Protein AF-T0ZLZ0-F1 (afdb_monomer_lite)

Secondary structure (DSSP, 8-state):
-TTT--TT--EEEE-STTHHHHHHHHHHTT--EEEEEE-SHHHHHHHHHHHHHHHHHHHHTT------EEEEEE-HHHHHHHTTSS-GGGTT-HHHHHHHHHHHHHHHHHTSHHHHHHHHTTPPP-EEEEES-S-S-TTS-TTHHHHHH--TTEEE---HHHHHHHHHH----S-S-TT----

InterPro domains:
  IPR001585 Transaldolase/Fructose-6-phosphate aldolase [PF00923] (3-172)
  IPR001585 Transaldolase/Fructose-6-phosphate aldolase [PTHR10683] (4-171)
  IPR004732 Transaldolase type 2 [MF_00493] (1-183)
  IPR013785 Aldolase-type TIM barrel [G3DSA:3.20.20.70] (1-183)

Structure (mmCIF, N/CA/C/O backbone):
data_AF-T0ZLZ0-F1
#
_entry.id   AF-T0ZLZ0-F1
#
loop_
_atom_site.group_PDB
_atom_site.id
_atom_site.type_symbol
_atom_site.label_atom_id
_atom_site.label_alt_id
_atom_site.label_comp_id
_atom_site.label_asym_id
_atom_site.label_entity_id
_atom_site.label_seq_id
_atom_site.pdbx_PDB_ins_code
_atom_site.Cartn_x
_atom_site.Cartn_y
_atom_site.Cartn_z
_atom_site.occupancy
_atom_site.B_iso_or_equiv
_atom_site.auth_seq_id
_atom_site.auth_comp_id
_atom_site.auth_asym_id
_atom_site.auth_atom_id
_atom_site.pdbx_PDB_model_num
ATOM 1 N N . HIS A 1 1 ? 9.376 16.089 -9.505 1.00 91.25 1 HIS A N 1
ATOM 2 C CA . HIS A 1 1 ? 10.544 15.247 -9.164 1.00 91.25 1 HIS A CA 1
ATOM 3 C C . HIS A 1 1 ? 11.856 15.981 -9.440 1.00 91.25 1 HIS A C 1
ATOM 5 O O . HIS A 1 1 ? 12.542 16.299 -8.480 1.00 91.25 1 HIS A O 1
ATOM 11 N N . ALA A 1 2 ? 12.160 16.338 -10.698 1.00 94.38 2 ALA A N 1
ATOM 12 C CA . ALA A 1 2 ? 13.409 17.021 -11.074 1.00 94.38 2 ALA A CA 1
ATOM 13 C C . ALA A 1 2 ? 13.719 18.277 -10.237 1.00 94.38 2 ALA A C 1
ATOM 15 O O . ALA A 1 2 ? 14.820 18.398 -9.722 1.00 94.38 2 ALA A O 1
ATOM 16 N N . GLN A 1 3 ? 12.727 19.146 -10.008 1.00 95.94 3 GLN A N 1
ATOM 17 C CA . GLN A 1 3 ? 12.901 20.355 -9.189 1.00 95.94 3 GLN A CA 1
ATOM 18 C C . GLN A 1 3 ? 13.375 20.068 -7.754 1.00 95.94 3 GLN A C 1
ATOM 20 O O . GLN A 1 3 ? 14.142 20.842 -7.197 1.00 95.94 3 GLN A O 1
ATOM 25 N N . ALA A 1 4 ? 12.929 18.965 -7.149 1.00 94.94 4 ALA A N 1
ATOM 26 C CA . ALA A 1 4 ? 13.339 18.608 -5.796 1.00 94.94 4 ALA A CA 1
ATOM 27 C C . ALA A 1 4 ? 14.730 17.958 -5.764 1.00 94.94 4 ALA A C 1
ATOM 29 O O . ALA A 1 4 ? 15.430 18.096 -4.768 1.00 94.94 4 ALA A O 1
ATOM 30 N N . ASN A 1 5 ? 15.124 17.256 -6.835 1.00 93.62 5 ASN A N 1
ATOM 31 C CA . ASN A 1 5 ? 16.428 16.606 -7.002 1.00 93.62 5 ASN A CA 1
ATOM 32 C C . ASN A 1 5 ? 16.911 15.859 -5.739 1.00 93.62 5 ASN A C 1
ATOM 34 O O . ASN A 1 5 ? 17.972 16.148 -5.173 1.00 93.62 5 ASN A O 1
ATOM 38 N N . ARG A 1 6 ? 16.079 14.936 -5.239 1.00 96.25 6 ARG A N 1
ATOM 39 C CA . ARG A 1 6 ? 16.392 14.080 -4.088 1.00 96.25 6 ARG A CA 1
ATOM 40 C C . ARG A 1 6 ? 16.115 12.615 -4.433 1.00 96.25 6 ARG A C 1
ATOM 42 O O . ARG A 1 6 ? 15.000 12.318 -4.858 1.00 96.25 6 ARG A O 1
ATOM 49 N N . PRO A 1 7 ? 17.079 11.701 -4.219 1.00 92.00 7 PRO A N 1
ATOM 50 C CA . PRO A 1 7 ? 16.950 10.298 -4.625 1.00 92.00 7 PRO A CA 1
ATOM 51 C C . PRO A 1 7 ? 15.940 9.503 -3.783 1.00 92.00 7 PRO A C 1
ATOM 53 O O . PRO A 1 7 ? 15.494 8.438 -4.192 1.00 92.00 7 PRO A O 1
ATOM 56 N N . ASN A 1 8 ? 15.565 10.012 -2.608 1.00 94.50 8 ASN A N 1
ATOM 57 C CA . ASN A 1 8 ? 14.613 9.394 -1.683 1.00 94.50 8 ASN A CA 1
ATOM 58 C C . ASN A 1 8 ? 13.193 9.990 -1.768 1.00 94.50 8 ASN A C 1
ATOM 60 O O . ASN A 1 8 ? 12.344 9.660 -0.939 1.00 94.50 8 ASN A O 1
ATOM 64 N N . LEU A 1 9 ? 12.922 10.879 -2.730 1.00 97.31 9 LEU A N 1
ATOM 65 C CA . LEU A 1 9 ? 11.611 11.507 -2.880 1.00 97.31 9 LEU A CA 1
ATOM 66 C C . LEU A 1 9 ? 10.637 10.598 -3.635 1.00 97.31 9 LEU A C 1
ATOM 68 O O . LEU A 1 9 ? 10.931 10.124 -4.727 1.00 97.31 9 LEU A O 1
ATOM 72 N N . PHE A 1 10 ? 9.428 10.453 -3.095 1.00 98.31 10 PHE A N 1
ATOM 73 C CA . PHE A 1 10 ? 8.315 9.791 -3.771 1.00 98.31 10 PHE A CA 1
ATOM 74 C C . PHE A 1 10 ? 7.285 10.831 -4.214 1.00 98.31 10 PHE A C 1
ATOM 76 O O . PHE A 1 10 ? 6.881 11.688 -3.427 1.00 98.31 10 PHE A O 1
ATOM 83 N N . ILE A 1 11 ? 6.819 10.738 -5.460 1.00 98.31 11 ILE A N 1
ATOM 84 C CA . ILE A 1 11 ? 5.690 11.536 -5.946 1.00 98.31 11 ILE A CA 1
ATOM 85 C C . ILE A 1 11 ? 4.393 10.824 -5.579 1.00 98.31 11 ILE A C 1
ATOM 87 O O . ILE A 1 11 ? 4.220 9.637 -5.856 1.00 98.31 11 ILE A O 1
ATOM 91 N N . LYS A 1 12 ? 3.479 11.543 -4.928 1.00 98.25 12 LYS A N 1
ATOM 92 C CA . LYS A 1 12 ? 2.213 10.976 -4.472 1.00 98.25 12 LYS A CA 1
ATOM 93 C C . LYS A 1 12 ? 1.145 11.130 -5.552 1.00 98.25 12 LYS A C 1
ATOM 95 O O . LYS A 1 12 ? 0.813 12.253 -5.915 1.00 98.25 12 LYS A O 1
ATOM 100 N N . ILE A 1 13 ? 0.611 10.016 -6.053 1.00 98.69 13 ILE A N 1
ATOM 101 C CA . ILE A 1 13 ? -0.399 10.000 -7.126 1.00 98.69 13 ILE A CA 1
ATOM 102 C C . ILE A 1 13 ? -1.629 9.213 -6.646 1.00 98.69 13 ILE A C 1
ATOM 104 O O . ILE A 1 13 ? -1.472 8.090 -6.166 1.00 98.69 13 ILE A O 1
ATOM 108 N N . PRO A 1 14 ? -2.856 9.758 -6.727 1.00 98.50 14 PRO A N 1
ATOM 109 C CA . PRO A 1 14 ? -4.066 9.005 -6.403 1.00 98.50 14 PRO A CA 1
ATOM 110 C C . PRO A 1 14 ? -4.261 7.781 -7.310 1.00 98.50 14 PRO A C 1
ATOM 112 O O . PRO A 1 14 ? -4.180 7.899 -8.529 1.00 98.50 14 PRO A O 1
ATOM 115 N N . GLY A 1 15 ? -4.594 6.624 -6.736 1.00 98.06 15 GLY A N 1
ATOM 116 C CA . GLY A 1 15 ? -4.892 5.378 -7.458 1.00 98.06 15 GLY A CA 1
ATOM 117 C C . GLY A 1 15 ? -6.281 5.342 -8.105 1.00 98.06 15 GLY A C 1
ATOM 118 O O . GLY A 1 15 ? -6.950 4.311 -8.100 1.00 98.06 15 GLY A O 1
ATOM 119 N N . THR A 1 16 ? -6.755 6.476 -8.618 1.00 98.06 16 THR A N 1
ATOM 120 C CA . THR A 1 16 ? -8.008 6.553 -9.379 1.00 98.06 16 THR A CA 1
ATOM 121 C C . THR A 1 16 ? -7.804 5.986 -10.782 1.00 98.06 16 THR A C 1
ATOM 123 O O . THR A 1 16 ? -6.674 5.915 -11.259 1.00 98.06 16 THR A O 1
ATOM 126 N N . LYS A 1 17 ? -8.887 5.654 -11.502 1.00 97.44 17 LYS A N 1
ATOM 127 C CA . LYS A 1 17 ? -8.800 5.181 -12.900 1.00 97.44 17 LYS A CA 1
ATOM 128 C C . LYS A 1 17 ? -7.968 6.116 -13.792 1.00 97.44 17 LYS A C 1
ATOM 130 O O . LYS A 1 17 ? -7.161 5.638 -14.578 1.00 97.44 17 LYS A O 1
ATOM 135 N N . ALA A 1 18 ? -8.125 7.431 -13.626 1.00 97.12 18 ALA A N 1
ATOM 136 C CA . ALA A 1 18 ? -7.348 8.439 -14.351 1.00 97.12 18 ALA A CA 1
ATOM 137 C C . ALA A 1 18 ? -5.891 8.559 -13.860 1.00 97.12 18 ALA A C 1
ATOM 139 O O . ALA A 1 18 ? -5.021 8.979 -14.617 1.00 97.12 18 ALA A O 1
ATOM 140 N N . GLY A 1 19 ? -5.610 8.184 -12.609 1.00 98.44 19 GLY A N 1
ATOM 141 C CA . GLY A 1 19 ? -4.260 8.166 -12.047 1.00 98.44 19 GLY A CA 1
ATOM 142 C C . GLY A 1 19 ? -3.421 6.964 -12.487 1.00 98.44 19 GLY A C 1
ATOM 143 O O . GLY A 1 19 ? -2.201 7.084 -12.555 1.00 98.44 19 GLY A O 1
ATOM 144 N N . LEU A 1 20 ? -4.036 5.825 -12.836 1.00 98.75 20 LEU A N 1
ATOM 145 C CA . LEU A 1 20 ? -3.304 4.605 -13.219 1.00 98.75 20 LEU A CA 1
ATOM 146 C C . LEU A 1 20 ? -2.341 4.806 -14.408 1.00 98.75 20 LEU A C 1
ATOM 148 O O . LEU A 1 20 ? -1.184 4.402 -14.277 1.00 98.75 20 LEU A O 1
ATOM 152 N N . PRO A 1 21 ? -2.729 5.463 -15.523 1.00 98.69 21 PRO A N 1
ATOM 153 C CA . PRO A 1 21 ? -1.791 5.744 -16.612 1.00 98.69 21 PRO A CA 1
ATOM 154 C C . PRO A 1 21 ? -0.637 6.656 -16.178 1.00 98.69 21 PRO A C 1
ATOM 156 O O . PRO A 1 21 ? 0.497 6.467 -16.613 1.00 98.69 21 PRO A O 1
ATOM 159 N N . ALA A 1 22 ? -0.902 7.619 -15.287 1.00 98.69 22 ALA A N 1
ATOM 160 C CA . ALA A 1 22 ? 0.124 8.516 -14.760 1.00 98.69 22 ALA A CA 1
ATOM 161 C C . ALA A 1 22 ? 1.116 7.782 -13.845 1.00 98.69 22 ALA A C 1
ATOM 163 O O . ALA A 1 22 ? 2.314 8.051 -13.906 1.00 98.69 22 ALA A O 1
ATOM 164 N N . ILE A 1 23 ? 0.639 6.831 -13.035 1.00 98.88 23 ILE A N 1
ATOM 165 C CA . ILE A 1 23 ? 1.487 5.957 -12.212 1.00 98.88 23 ILE A CA 1
ATOM 166 C C . ILE A 1 23 ? 2.406 5.135 -13.115 1.00 98.88 23 ILE A C 1
ATOM 168 O O . ILE A 1 23 ? 3.619 5.167 -12.930 1.00 98.88 23 ILE A O 1
ATOM 172 N N . GLU A 1 24 ? 1.856 4.454 -14.121 1.00 98.88 24 GLU A N 1
ATOM 173 C CA . GLU A 1 24 ? 2.646 3.650 -15.058 1.00 98.88 24 GLU A CA 1
ATOM 174 C C . GLU A 1 24 ? 3.703 4.495 -15.786 1.00 98.88 24 GLU A C 1
ATOM 176 O O . GLU A 1 24 ? 4.871 4.111 -15.848 1.00 98.88 24 GLU A O 1
ATOM 181 N N . ALA A 1 25 ? 3.316 5.670 -16.296 1.00 98.81 25 ALA A N 1
ATOM 182 C CA . ALA A 1 25 ? 4.223 6.580 -16.989 1.00 98.81 25 ALA A CA 1
ATOM 183 C C . ALA A 1 25 ? 5.335 7.113 -16.071 1.00 98.81 25 ALA A C 1
ATOM 185 O O . ALA A 1 25 ? 6.493 7.173 -16.483 1.00 98.81 25 ALA A O 1
ATOM 186 N N . ALA A 1 26 ? 5.012 7.464 -14.822 1.00 98.69 26 ALA A N 1
ATOM 187 C CA . ALA A 1 26 ? 5.994 7.922 -13.843 1.00 98.69 26 ALA A CA 1
ATOM 188 C C . ALA A 1 26 ? 6.990 6.813 -13.481 1.00 98.69 26 ALA A C 1
ATOM 190 O O . ALA A 1 26 ? 8.199 7.052 -13.475 1.00 98.69 26 ALA A O 1
ATOM 191 N N . ILE A 1 27 ? 6.497 5.592 -13.256 1.00 98.75 27 ILE A N 1
ATOM 192 C CA . ILE A 1 27 ? 7.353 4.430 -13.013 1.00 98.75 27 ILE A CA 1
ATOM 193 C C . ILE A 1 27 ? 8.243 4.176 -14.222 1.00 98.75 27 ILE A C 1
ATOM 195 O O . ILE A 1 27 ? 9.449 4.060 -14.041 1.00 98.75 27 ILE A O 1
ATOM 199 N N . PHE A 1 28 ? 7.697 4.187 -15.445 1.00 98.81 28 PHE A N 1
ATOM 200 C CA . PHE A 1 28 ? 8.483 4.055 -16.672 1.00 98.81 28 PHE A CA 1
ATOM 201 C C . PHE A 1 28 ? 9.561 5.138 -16.801 1.00 98.81 28 PHE A C 1
ATOM 203 O O . PHE A 1 28 ? 10.667 4.834 -17.236 1.00 98.81 28 PHE A O 1
ATOM 210 N N . ALA A 1 29 ? 9.291 6.368 -16.363 1.00 98.44 29 ALA A N 1
ATOM 211 C CA . ALA A 1 29 ? 10.263 7.461 -16.325 1.00 98.44 29 ALA A CA 1
ATOM 212 C C . ALA A 1 29 ? 11.316 7.327 -15.202 1.00 98.44 29 ALA A C 1
ATOM 214 O O . ALA A 1 29 ? 12.223 8.151 -15.113 1.00 98.44 29 ALA A O 1
ATOM 215 N N . GLY A 1 30 ? 11.231 6.299 -14.351 1.00 98.06 30 GLY A N 1
ATOM 216 C CA . GLY A 1 30 ? 12.16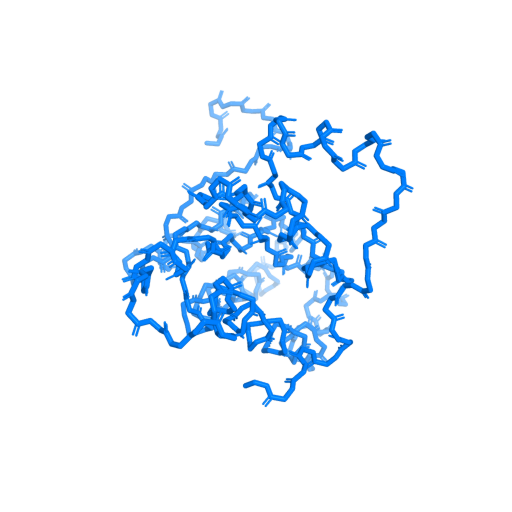3 6.072 -13.245 1.00 98.06 30 GLY A CA 1
ATOM 217 C C . GLY A 1 30 ? 11.872 6.925 -12.011 1.00 98.06 30 GLY A C 1
ATOM 218 O O . GLY A 1 30 ? 12.759 7.133 -11.189 1.00 98.06 30 GLY A O 1
ATOM 219 N N . ILE A 1 31 ? 10.651 7.449 -11.884 1.00 98.44 31 ILE A N 1
ATOM 220 C CA . ILE A 1 31 ? 10.241 8.308 -10.772 1.00 98.44 31 ILE A CA 1
ATOM 221 C C . ILE A 1 31 ? 9.616 7.434 -9.678 1.00 98.44 31 ILE A C 1
ATOM 223 O O . ILE A 1 31 ? 8.631 6.751 -9.962 1.00 98.44 31 ILE A O 1
ATOM 227 N N . PRO A 1 32 ? 10.111 7.468 -8.425 1.00 98.50 32 PRO A N 1
ATOM 228 C CA . PRO A 1 32 ? 9.473 6.744 -7.334 1.00 98.50 32 PRO A CA 1
ATOM 229 C C . PRO A 1 32 ? 8.068 7.277 -7.029 1.00 98.50 32 PRO A C 1
ATOM 231 O O . PRO A 1 32 ? 7.855 8.491 -6.940 1.00 98.50 32 PRO A O 1
ATOM 234 N N . VAL A 1 33 ? 7.100 6.375 -6.837 1.00 98.75 33 VAL A N 1
ATOM 235 C CA . VAL A 1 33 ? 5.681 6.737 -6.663 1.00 98.75 33 VAL A CA 1
ATOM 236 C C . VAL A 1 33 ? 5.105 6.172 -5.371 1.00 98.75 33 VAL A C 1
ATOM 238 O O . VAL A 1 33 ? 5.171 4.969 -5.116 1.00 98.75 33 VAL A O 1
ATOM 241 N N . ASN A 1 34 ? 4.465 7.038 -4.583 1.00 98.81 34 ASN A N 1
ATOM 242 C CA . ASN A 1 34 ? 3.530 6.641 -3.534 1.00 98.81 34 ASN A CA 1
ATOM 243 C C . ASN A 1 34 ? 2.110 6.706 -4.112 1.00 98.81 34 ASN A C 1
ATOM 245 O O . ASN A 1 34 ? 1.550 7.793 -4.279 1.00 98.81 34 ASN A O 1
ATOM 249 N N . VAL A 1 35 ? 1.522 5.554 -4.427 1.00 98.81 35 VAL A N 1
ATOM 250 C CA . VAL A 1 35 ? 0.118 5.506 -4.837 1.00 98.81 35 VAL A CA 1
ATOM 251 C C . VAL A 1 35 ? -0.753 5.714 -3.603 1.00 98.81 35 VAL A C 1
ATOM 253 O O . VAL A 1 35 ? -0.559 5.045 -2.595 1.00 98.81 35 VAL A O 1
ATOM 256 N N . THR A 1 36 ? -1.711 6.636 -3.652 1.00 98.50 36 THR A N 1
ATOM 257 C CA . THR A 1 36 ? -2.545 6.999 -2.493 1.00 98.50 36 THR A CA 1
ATOM 258 C C . THR A 1 36 ? -4.035 6.883 -2.771 1.00 98.50 36 THR A C 1
ATOM 260 O O . THR A 1 36 ? -4.445 6.761 -3.919 1.00 98.50 36 THR A O 1
ATOM 263 N N . LEU A 1 37 ? -4.851 7.010 -1.717 1.00 97.94 37 LEU A N 1
ATOM 264 C CA . LEU A 1 37 ? -6.316 6.970 -1.789 1.00 97.94 37 LEU A CA 1
ATOM 265 C C . LEU A 1 37 ? -6.822 5.635 -2.350 1.00 97.94 37 LEU A C 1
ATOM 267 O O . LEU A 1 37 ? -7.776 5.598 -3.122 1.00 97.94 37 LEU A O 1
ATOM 271 N N . LEU A 1 38 ? -6.163 4.549 -1.946 1.00 98.69 38 LEU A N 1
ATOM 272 C CA . LEU A 1 38 ? -6.642 3.194 -2.161 1.00 98.69 38 LEU A CA 1
ATOM 273 C C . LEU A 1 38 ? -7.502 2.801 -0.960 1.00 98.69 38 LEU A C 1
ATOM 275 O O . LEU A 1 38 ? -7.111 3.008 0.188 1.00 98.69 38 LEU A O 1
ATOM 279 N N . PHE A 1 39 ? -8.672 2.243 -1.224 1.00 98.06 39 PHE A N 1
ATOM 280 C CA . PHE A 1 39 ? -9.641 1.835 -0.211 1.00 98.06 39 PHE A CA 1
ATOM 281 C C . PHE A 1 39 ? -10.032 0.368 -0.352 1.00 98.06 39 PHE A C 1
ATOM 283 O O . PHE A 1 39 ? -10.532 -0.203 0.606 1.00 98.06 39 PHE A O 1
ATOM 290 N N . SER A 1 40 ? -9.800 -0.263 -1.504 1.00 97.25 40 SER A N 1
ATOM 291 C CA . SER A 1 40 ? -10.153 -1.666 -1.723 1.00 97.25 40 SER A CA 1
ATOM 292 C C . SER A 1 40 ? -9.007 -2.476 -2.321 1.00 97.25 40 SER A C 1
ATOM 294 O O . SER A 1 40 ? -8.080 -1.930 -2.931 1.00 97.25 40 SER A O 1
ATOM 296 N N . ARG A 1 41 ? -9.124 -3.802 -2.202 1.00 97.56 41 ARG A N 1
ATOM 297 C CA . ARG A 1 41 ? -8.255 -4.783 -2.863 1.00 97.56 41 ARG A CA 1
ATOM 298 C C . ARG A 1 41 ? -8.164 -4.532 -4.369 1.00 97.56 41 ARG A C 1
ATOM 300 O O . ARG A 1 41 ? -7.086 -4.604 -4.940 1.00 97.56 41 ARG A O 1
ATOM 307 N N . GLU A 1 42 ? -9.284 -4.226 -5.015 1.00 98.12 42 GLU A N 1
ATOM 308 C CA . GLU A 1 42 ? -9.367 -4.008 -6.463 1.00 98.12 42 GLU A CA 1
ATOM 309 C C . GLU A 1 42 ? -8.607 -2.746 -6.879 1.00 98.12 42 GLU A C 1
ATOM 311 O O . GLU A 1 42 ? -7.891 -2.759 -7.877 1.00 98.12 42 GLU A O 1
ATOM 316 N N . GLN A 1 43 ? -8.714 -1.668 -6.096 1.00 98.44 43 GLN A N 1
ATOM 317 C CA . GLN A 1 43 ? -7.928 -0.457 -6.333 1.00 98.44 43 GLN A CA 1
ATOM 318 C C . GLN A 1 43 ? -6.433 -0.711 -6.125 1.00 98.44 43 GLN A C 1
ATOM 320 O O . GLN A 1 43 ? -5.622 -0.248 -6.925 1.00 98.44 43 GLN A O 1
ATOM 325 N N . TYR A 1 44 ? -6.069 -1.471 -5.085 1.00 98.62 44 TYR A N 1
ATOM 326 C CA . TYR A 1 44 ? -4.690 -1.905 -4.874 1.00 98.62 44 TYR A CA 1
ATOM 327 C C . TYR A 1 44 ? -4.158 -2.699 -6.073 1.00 98.62 44 TYR A C 1
ATOM 329 O O . TYR A 1 44 ? -3.127 -2.328 -6.628 1.00 98.62 44 TYR A O 1
ATOM 337 N N . LEU A 1 45 ? -4.878 -3.734 -6.518 1.00 98.56 45 LEU A N 1
ATOM 338 C CA . LEU A 1 45 ? -4.468 -4.555 -7.658 1.00 98.56 45 LEU A CA 1
ATOM 339 C C . LEU A 1 45 ? -4.322 -3.710 -8.924 1.00 98.56 45 LEU A C 1
ATOM 341 O O . LEU A 1 45 ? -3.316 -3.819 -9.612 1.00 98.56 45 LEU A O 1
ATOM 345 N N . ALA A 1 46 ? -5.258 -2.801 -9.202 1.00 98.75 46 ALA A N 1
ATOM 346 C CA . ALA A 1 46 ? -5.164 -1.923 -10.365 1.00 98.75 46 ALA A CA 1
ATOM 347 C C . ALA A 1 46 ? -3.920 -1.008 -10.326 1.00 98.75 46 ALA A C 1
ATOM 349 O O . ALA A 1 46 ? -3.271 -0.795 -11.354 1.00 98.75 46 ALA A O 1
ATOM 350 N N . ALA A 1 47 ? -3.562 -0.493 -9.146 1.00 98.75 47 ALA A N 1
ATOM 351 C CA . ALA A 1 47 ? -2.349 0.295 -8.940 1.00 98.75 47 ALA A CA 1
ATOM 352 C C . ALA A 1 47 ? -1.065 -0.540 -9.065 1.00 98.75 47 ALA A C 1
ATOM 354 O O . ALA A 1 47 ? -0.104 -0.094 -9.696 1.00 98.75 47 ALA A O 1
ATOM 355 N N . ALA A 1 48 ? -1.056 -1.749 -8.503 1.00 98.56 48 ALA A N 1
ATOM 356 C CA . ALA A 1 48 ? 0.067 -2.672 -8.602 1.00 98.56 48 ALA A CA 1
ATOM 357 C C . ALA A 1 48 ? 0.284 -3.144 -10.047 1.00 98.56 48 ALA A C 1
ATOM 359 O O . ALA A 1 48 ? 1.416 -3.231 -10.514 1.00 98.56 48 ALA A O 1
ATOM 360 N N . GLU A 1 49 ? -0.794 -3.337 -10.804 1.00 98.56 49 GLU A N 1
ATOM 361 C CA . GLU A 1 49 ? -0.737 -3.632 -12.232 1.00 98.56 49 GLU A CA 1
ATOM 362 C C . GLU A 1 49 ? -0.131 -2.485 -13.048 1.00 98.56 49 GLU A C 1
ATOM 364 O O . GLU A 1 49 ? 0.708 -2.719 -13.916 1.00 98.56 49 GLU A O 1
ATOM 369 N N . ALA A 1 50 ? -0.499 -1.234 -12.753 1.00 98.81 50 ALA A N 1
ATOM 370 C CA . ALA A 1 50 ? 0.130 -0.068 -13.378 1.00 98.81 50 ALA A CA 1
ATOM 371 C C . ALA A 1 50 ? 1.630 0.026 -13.053 1.00 98.81 50 ALA A C 1
ATOM 373 O O . ALA A 1 50 ? 2.435 0.343 -13.928 1.00 98.81 50 ALA A O 1
ATOM 374 N N . TYR A 1 51 ? 2.017 -0.296 -11.816 1.00 98.81 51 TYR A N 1
ATOM 375 C CA . TYR A 1 51 ? 3.421 -0.387 -11.422 1.00 98.81 51 TYR A CA 1
ATOM 376 C C . TYR A 1 51 ? 4.172 -1.460 -12.223 1.00 98.81 51 TYR A C 1
ATOM 378 O O . TYR A 1 51 ? 5.184 -1.150 -12.851 1.00 98.81 51 TYR A O 1
ATOM 386 N N . LEU A 1 52 ? 3.659 -2.695 -12.253 1.00 98.69 52 LEU A N 1
ATOM 387 C CA . LEU A 1 52 ? 4.299 -3.815 -12.949 1.00 98.69 52 LEU A CA 1
ATOM 388 C C . LEU A 1 52 ? 4.468 -3.531 -14.441 1.00 98.69 52 LEU A C 1
ATOM 390 O O . LEU A 1 52 ? 5.566 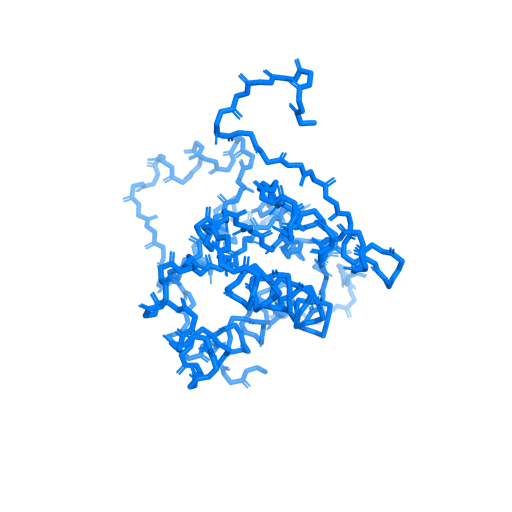-3.721 -14.957 1.00 98.69 52 LEU A O 1
ATOM 394 N N . ARG A 1 53 ? 3.442 -2.990 -15.114 1.00 98.81 53 ARG A N 1
ATOM 395 C CA . ARG A 1 53 ? 3.554 -2.593 -16.528 1.00 98.81 53 ARG A CA 1
ATOM 396 C C . ARG A 1 53 ? 4.616 -1.519 -16.749 1.00 98.81 53 ARG A C 1
ATOM 398 O O . ARG A 1 53 ? 5.361 -1.583 -17.724 1.00 98.81 53 ARG A O 1
ATOM 405 N N . GLY A 1 54 ? 4.726 -0.549 -15.840 1.00 98.81 54 GLY A N 1
ATOM 406 C CA . GLY A 1 54 ? 5.761 0.484 -15.904 1.00 98.81 54 GLY A CA 1
ATOM 407 C C . GLY A 1 54 ? 7.170 -0.109 -15.817 1.00 98.81 54 GLY A C 1
ATOM 408 O O . GLY A 1 54 ? 8.044 0.261 -16.600 1.00 98.81 54 GLY A O 1
ATOM 409 N N . ILE A 1 55 ? 7.377 -1.068 -14.910 1.00 98.81 55 ILE A N 1
ATOM 410 C CA . ILE A 1 55 ? 8.645 -1.796 -14.764 1.00 98.81 55 ILE A CA 1
ATOM 411 C C . ILE A 1 55 ? 8.926 -2.687 -15.978 1.00 98.81 55 ILE A C 1
ATOM 413 O O . ILE A 1 55 ? 10.033 -2.653 -16.507 1.00 98.81 55 ILE A O 1
ATOM 417 N N . GLU A 1 56 ? 7.939 -3.440 -16.462 1.00 98.81 56 GLU A N 1
ATOM 418 C CA . GLU A 1 56 ? 8.056 -4.285 -17.658 1.00 98.81 56 GLU A CA 1
ATOM 419 C C . GLU A 1 56 ? 8.512 -3.474 -18.869 1.00 98.81 56 GLU A C 1
ATOM 421 O O . GLU A 1 56 ? 9.447 -3.863 -19.568 1.00 98.81 56 GLU A O 1
ATOM 426 N N . ARG A 1 57 ? 7.914 -2.295 -19.070 1.00 98.75 57 ARG A N 1
ATOM 427 C CA . ARG A 1 57 ? 8.316 -1.367 -20.130 1.00 98.75 57 ARG A CA 1
ATOM 428 C C . ARG A 1 57 ? 9.753 -0.876 -19.964 1.00 98.75 57 ARG A C 1
ATOM 430 O O . ARG A 1 57 ? 10.438 -0.700 -20.966 1.00 98.75 57 ARG A O 1
ATOM 437 N N . ARG A 1 58 ? 10.229 -0.662 -18.731 1.00 98.62 58 ARG A N 1
ATOM 438 C CA . ARG A 1 58 ? 11.633 -0.283 -18.480 1.00 98.62 58 ARG A CA 1
ATOM 439 C C . ARG A 1 58 ? 12.590 -1.404 -18.833 1.00 98.62 58 ARG A C 1
ATOM 441 O O . ARG A 1 58 ? 13.550 -1.146 -19.549 1.00 98.62 58 ARG A O 1
ATOM 448 N N . VAL A 1 59 ? 12.296 -2.625 -18.387 1.00 98.62 59 VAL A N 1
ATOM 449 C CA . VAL A 1 59 ? 13.102 -3.811 -18.706 1.00 98.62 59 VAL A CA 1
ATOM 450 C C . VAL A 1 59 ? 13.181 -4.003 -20.221 1.00 98.62 59 VAL A C 1
ATOM 452 O O . VAL A 1 59 ? 14.276 -4.133 -20.760 1.00 98.62 59 VAL A O 1
ATOM 455 N N . ALA A 1 60 ? 12.045 -3.938 -20.922 1.00 98.56 60 ALA A N 1
ATOM 456 C CA . ALA A 1 60 ? 11.997 -4.067 -22.379 1.00 98.56 60 ALA A CA 1
ATOM 457 C C . ALA A 1 60 ? 12.787 -2.965 -23.111 1.00 98.56 60 ALA A C 1
ATOM 459 O O . ALA A 1 60 ? 13.345 -3.212 -24.176 1.00 98.56 60 ALA A O 1
ATOM 460 N N . ALA A 1 61 ? 12.862 -1.764 -22.535 1.00 98.62 61 ALA A N 1
ATOM 461 C CA . ALA A 1 61 ? 13.633 -0.644 -23.068 1.00 98.62 61 ALA A CA 1
ATOM 462 C C . ALA A 1 61 ? 15.118 -0.646 -22.644 1.00 98.62 61 ALA A C 1
ATOM 464 O O . ALA A 1 61 ? 15.829 0.311 -22.945 1.00 98.62 61 ALA A O 1
ATOM 465 N N . GLY A 1 62 ? 15.592 -1.664 -21.914 1.00 98.31 62 GLY A N 1
ATOM 466 C CA . GLY A 1 62 ? 16.965 -1.714 -21.395 1.00 98.31 62 GLY A CA 1
ATOM 467 C C . GLY A 1 62 ? 17.269 -0.665 -20.315 1.00 98.31 62 GLY A C 1
ATOM 468 O O . GLY A 1 62 ? 18.430 -0.349 -20.066 1.00 98.31 62 GLY A O 1
ATOM 469 N N . LEU A 1 63 ? 16.240 -0.098 -19.679 1.00 98.69 63 LEU A N 1
ATOM 470 C CA . LEU A 1 63 ? 16.371 0.893 -18.609 1.00 98.69 63 LEU A CA 1
ATOM 471 C C . LEU A 1 63 ? 16.455 0.207 -17.240 1.00 98.69 63 LEU A C 1
ATOM 473 O O . LEU A 1 63 ? 15.831 -0.828 -17.022 1.00 98.69 63 LEU A O 1
ATOM 477 N N . ASN A 1 64 ? 17.147 0.833 -16.280 1.00 98.25 64 ASN A N 1
ATOM 478 C CA . ASN A 1 64 ? 17.269 0.309 -14.913 1.00 98.25 64 ASN A CA 1
ATOM 479 C C . ASN A 1 64 ? 15.879 0.104 -14.259 1.00 98.25 64 ASN A C 1
ATOM 481 O O . ASN A 1 64 ? 15.181 1.097 -14.028 1.00 98.25 64 ASN A O 1
ATOM 485 N N . PRO A 1 65 ? 15.458 -1.125 -13.921 1.00 98.19 65 PRO A N 1
ATOM 486 C CA . PRO A 1 65 ? 14.137 -1.387 -13.351 1.00 98.19 65 PRO A CA 1
ATOM 487 C C . PRO A 1 65 ? 14.037 -1.111 -11.842 1.00 98.19 65 PRO A C 1
ATOM 489 O O . PRO A 1 65 ? 12.953 -1.248 -11.275 1.00 98.19 65 PRO A O 1
ATOM 492 N N . ASP A 1 66 ? 15.118 -0.698 -11.179 1.00 98.12 66 ASP A N 1
ATOM 493 C CA . ASP A 1 66 ? 15.100 -0.313 -9.767 1.00 98.12 66 ASP A CA 1
ATOM 494 C C . ASP A 1 66 ? 14.357 1.023 -9.547 1.00 98.12 66 ASP A C 1
ATOM 496 O O . ASP A 1 66 ? 14.955 2.098 -9.460 1.00 98.12 66 ASP A O 1
ATOM 500 N N . VAL A 1 67 ? 13.023 0.958 -9.469 1.00 98.25 67 VAL A N 1
ATOM 501 C CA . VAL A 1 67 ? 12.146 2.105 -9.190 1.00 98.25 67 VAL A CA 1
ATOM 502 C C . VAL A 1 67 ? 11.293 1.816 -7.957 1.00 98.25 67 VAL A C 1
ATOM 504 O O . VAL A 1 67 ? 10.478 0.888 -7.935 1.00 98.25 67 VAL A O 1
ATOM 507 N N . GLY A 1 68 ? 11.472 2.628 -6.912 1.00 98.06 68 GLY A N 1
ATOM 508 C CA . GLY A 1 68 ? 10.755 2.480 -5.646 1.00 98.06 68 GLY A CA 1
ATOM 509 C C . GLY A 1 68 ? 9.266 2.812 -5.763 1.00 98.06 68 GLY A C 1
ATOM 510 O O . GLY A 1 68 ? 8.884 3.823 -6.349 1.00 98.06 68 GLY A O 1
ATOM 511 N N . SER A 1 69 ? 8.405 1.994 -5.156 1.00 98.56 69 SER A N 1
ATOM 512 C CA . SER A 1 69 ? 6.981 2.314 -5.056 1.00 98.56 69 SER A CA 1
ATOM 513 C C . SER A 1 69 ? 6.340 1.762 -3.784 1.00 98.56 69 SER A C 1
ATOM 515 O O . SER A 1 69 ? 6.752 0.726 -3.257 1.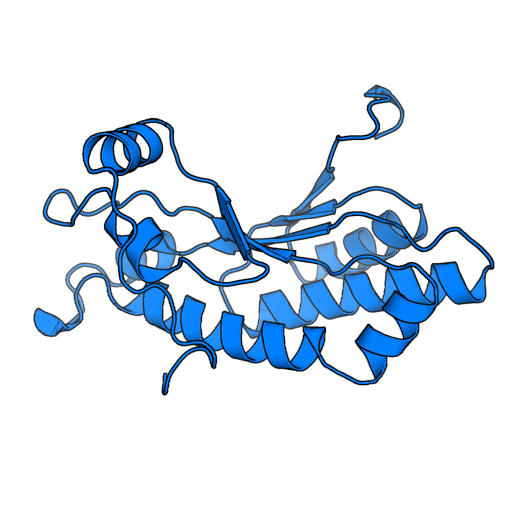00 98.56 69 SER A O 1
ATOM 517 N N . VAL A 1 70 ? 5.327 2.474 -3.289 1.00 98.75 70 VAL A N 1
ATOM 518 C CA . VAL A 1 70 ? 4.433 2.022 -2.216 1.00 98.75 70 VAL A CA 1
ATOM 519 C C . VAL A 1 70 ? 2.977 2.237 -2.623 1.00 98.75 70 VAL A C 1
ATOM 521 O O . VAL A 1 70 ? 2.674 3.211 -3.314 1.00 98.75 70 VAL A O 1
ATOM 524 N N . ALA A 1 71 ? 2.082 1.358 -2.176 1.00 98.62 71 ALA A N 1
ATOM 525 C CA . ALA A 1 71 ? 0.643 1.453 -2.416 1.00 98.62 71 ALA A CA 1
ATOM 526 C C . ALA A 1 71 ? -0.112 1.675 -1.096 1.00 98.62 71 ALA A C 1
ATOM 528 O O . ALA A 1 71 ? -0.258 0.757 -0.295 1.00 98.62 71 ALA A O 1
ATOM 529 N N . SER A 1 72 ? -0.571 2.906 -0.866 1.00 98.69 72 SER A N 1
ATOM 530 C CA . SER A 1 72 ? -1.162 3.368 0.394 1.00 98.69 72 SER A CA 1
ATOM 531 C C . SER A 1 72 ? -2.664 3.088 0.476 1.00 98.69 72 SER A C 1
ATOM 533 O O . SER A 1 72 ? -3.473 3.827 -0.100 1.00 98.69 72 SER A O 1
ATOM 535 N N . VAL A 1 73 ? -3.024 2.060 1.243 1.00 98.62 73 VAL A N 1
ATOM 536 C CA . VAL A 1 73 ? -4.397 1.623 1.521 1.00 98.62 73 VAL A CA 1
ATOM 537 C C . VAL A 1 73 ? -4.881 2.210 2.844 1.00 98.62 73 VAL A C 1
ATOM 539 O O . VAL A 1 73 ? -4.222 2.088 3.875 1.00 98.62 73 VAL A O 1
ATOM 542 N N . PHE A 1 74 ? -6.019 2.901 2.805 1.00 98.38 74 PHE A N 1
ATOM 543 C CA . PHE A 1 74 ? -6.568 3.645 3.936 1.00 98.38 74 PHE A CA 1
ATOM 544 C C . PHE A 1 74 ? -7.445 2.748 4.809 1.00 98.38 74 PHE A C 1
ATOM 546 O O . PHE A 1 74 ? -8.410 2.165 4.323 1.00 98.38 74 PHE A O 1
ATOM 553 N N . ILE A 1 75 ? -7.129 2.691 6.105 1.00 97.56 75 ILE A N 1
ATOM 554 C CA . ILE A 1 75 ? -7.734 1.731 7.038 1.00 97.56 75 ILE A CA 1
ATOM 555 C C . ILE A 1 75 ? -8.870 2.348 7.853 1.00 97.56 75 ILE A C 1
ATOM 557 O O . ILE A 1 75 ? -10.030 2.058 7.580 1.00 97.56 75 ILE A O 1
ATOM 561 N N . SER A 1 76 ? -8.572 3.251 8.798 1.00 96.56 76 SER A N 1
ATOM 562 C CA . SER A 1 76 ? -9.579 3.764 9.756 1.00 96.56 76 SER A CA 1
ATOM 563 C C . SER A 1 76 ? -10.804 4.413 9.114 1.00 96.56 76 SER A C 1
ATOM 565 O O . SER A 1 76 ? -11.860 4.504 9.732 1.00 96.56 76 SER A O 1
ATOM 567 N N . ARG A 1 77 ? -10.691 4.867 7.861 1.00 96.81 77 ARG A N 1
ATOM 568 C CA . ARG A 1 77 ? -11.808 5.472 7.124 1.00 96.81 77 ARG A CA 1
ATOM 569 C C . ARG A 1 77 ? -12.952 4.491 6.863 1.00 96.81 77 ARG A C 1
ATOM 571 O O . ARG A 1 77 ? -14.085 4.943 6.743 1.00 96.81 77 ARG A O 1
ATOM 578 N N . TRP A 1 78 ? -12.673 3.189 6.806 1.00 97.31 78 TRP A N 1
ATOM 579 C CA . TRP A 1 78 ? -13.713 2.165 6.726 1.00 97.31 78 TRP A CA 1
ATOM 580 C C . TRP A 1 78 ? -14.540 2.102 8.003 1.00 97.31 78 TRP A C 1
ATOM 582 O O . TRP A 1 78 ? -15.763 2.181 7.938 1.00 97.31 78 TRP A O 1
ATOM 592 N N . ASP A 1 79 ? -13.875 2.031 9.154 1.00 96.94 79 ASP A N 1
ATOM 593 C CA . ASP A 1 79 ? -14.552 1.925 10.447 1.00 96.94 79 ASP A CA 1
ATOM 594 C C . ASP A 1 79 ? -15.344 3.199 10.771 1.00 96.94 79 ASP A C 1
ATOM 596 O O . ASP A 1 79 ? -16.479 3.123 11.230 1.00 96.94 79 ASP A O 1
ATOM 600 N N . VAL A 1 80 ? -14.820 4.376 10.403 1.00 96.69 80 VAL A N 1
ATOM 601 C CA . VAL A 1 80 ? -15.565 5.645 10.496 1.00 96.69 80 VAL A CA 1
ATOM 602 C C . VAL A 1 80 ? -16.854 5.623 9.667 1.00 96.69 80 VAL A C 1
ATOM 604 O O . VAL A 1 80 ? -17.878 6.126 10.121 1.00 96.69 80 VAL A O 1
ATOM 607 N N . ALA A 1 81 ? -16.842 5.047 8.461 1.00 96.56 81 ALA A N 1
ATOM 608 C CA . ALA A 1 81 ? -18.013 5.041 7.577 1.00 96.56 81 ALA A CA 1
ATOM 609 C C . ALA A 1 81 ? -19.179 4.182 8.113 1.00 96.56 81 ALA A C 1
ATOM 611 O O . ALA A 1 81 ? -20.352 4.445 7.800 1.00 96.56 81 ALA A O 1
ATOM 612 N N . VAL A 1 82 ? -18.858 3.170 8.927 1.00 96.50 82 VAL A N 1
ATOM 613 C CA . VAL A 1 82 ? -19.819 2.219 9.509 1.00 96.50 82 VAL A CA 1
ATOM 614 C C . VAL A 1 82 ? -20.028 2.397 11.016 1.00 96.50 82 VAL A C 1
ATOM 616 O O . VAL A 1 82 ? -20.806 1.654 11.610 1.00 96.50 82 VAL A O 1
ATOM 619 N N . ALA A 1 83 ? -19.388 3.392 11.635 1.00 94.81 83 ALA A N 1
ATOM 620 C CA . ALA A 1 83 ? -19.504 3.666 13.062 1.00 94.81 83 ALA A CA 1
ATOM 621 C C . ALA A 1 83 ? -20.976 3.817 13.492 1.00 94.81 83 ALA A C 1
ATOM 623 O O . ALA A 1 83 ? -21.754 4.536 12.863 1.00 94.81 83 ALA A O 1
ATOM 624 N N . GLY A 1 84 ? -21.360 3.103 14.555 1.00 93.69 84 GLY A N 1
ATOM 625 C CA . GLY A 1 84 ? -22.732 3.078 15.077 1.00 93.69 84 GLY A CA 1
ATOM 626 C C . GLY A 1 84 ? -23.743 2.284 14.239 1.00 93.69 84 GLY A C 1
ATOM 627 O O . GLY A 1 84 ? -24.915 2.251 14.599 1.00 93.69 84 GLY A O 1
ATOM 628 N N . LYS A 1 85 ? -23.320 1.647 13.137 1.00 95.81 85 LYS A N 1
ATOM 629 C CA . LYS A 1 85 ? -24.186 0.845 12.249 1.00 95.81 85 LYS A CA 1
ATOM 630 C C . LYS A 1 85 ? -23.916 -0.659 12.330 1.00 95.81 85 LYS A C 1
ATOM 632 O O . LYS A 1 85 ? -24.613 -1.434 11.682 1.00 95.81 85 LYS A O 1
ATOM 637 N N . THR A 1 86 ? -22.894 -1.072 13.073 1.00 94.19 86 THR A N 1
ATOM 638 C CA . THR A 1 86 ? -22.488 -2.473 13.225 1.00 94.19 86 THR A CA 1
ATOM 639 C C . THR A 1 86 ? -22.848 -3.002 14.614 1.00 94.19 86 THR A C 1
ATOM 641 O O . THR A 1 86 ? -22.860 -2.224 15.571 1.00 94.19 86 THR A O 1
ATOM 644 N N . PRO A 1 87 ? -23.075 -4.320 14.758 1.00 95.19 87 PRO A N 1
ATOM 645 C CA . PRO A 1 87 ? -23.052 -4.997 16.052 1.00 95.19 87 PRO A CA 1
ATOM 646 C C . PRO A 1 87 ? -21.796 -4.656 16.869 1.00 95.19 87 PRO A C 1
ATOM 648 O O . PRO A 1 87 ? -20.737 -4.361 16.304 1.00 95.19 87 PRO A O 1
ATOM 651 N N . ALA A 1 88 ? -21.917 -4.680 18.200 1.00 92.19 88 ALA A N 1
ATOM 652 C CA . ALA A 1 88 ? -20.858 -4.231 19.106 1.00 92.19 88 ALA A CA 1
ATOM 653 C C . ALA A 1 88 ? -19.546 -5.017 18.922 1.00 92.19 88 ALA A C 1
ATOM 655 O O . ALA A 1 88 ? -18.468 -4.423 18.928 1.00 92.19 88 ALA A O 1
ATOM 656 N N . ASP A 1 89 ? -19.645 -6.321 18.680 1.00 93.50 89 ASP A N 1
ATOM 657 C CA . ASP A 1 89 ? -18.545 -7.251 18.412 1.00 93.50 89 ASP A CA 1
ATOM 658 C C . ASP A 1 89 ? -17.802 -6.976 17.089 1.00 93.50 89 ASP A C 1
ATOM 660 O O . ASP A 1 89 ? -16.627 -7.326 16.954 1.00 93.50 89 ASP A O 1
ATOM 664 N N . LEU A 1 90 ? -18.440 -6.278 16.143 1.00 95.06 90 LEU A N 1
ATOM 665 C CA . LEU A 1 90 ? -17.859 -5.895 14.848 1.00 95.06 90 LEU A CA 1
ATOM 666 C C . LEU A 1 90 ? -17.325 -4.453 14.807 1.00 95.06 90 LEU A C 1
ATOM 668 O O . LEU A 1 90 ? -16.823 -4.001 13.773 1.00 95.06 90 LEU A O 1
ATOM 672 N N . THR A 1 91 ? -17.389 -3.726 15.923 1.00 95.25 91 THR A N 1
ATOM 673 C CA . THR A 1 91 ? -16.876 -2.352 16.017 1.00 95.25 91 THR A CA 1
ATOM 674 C C . THR A 1 91 ? -15.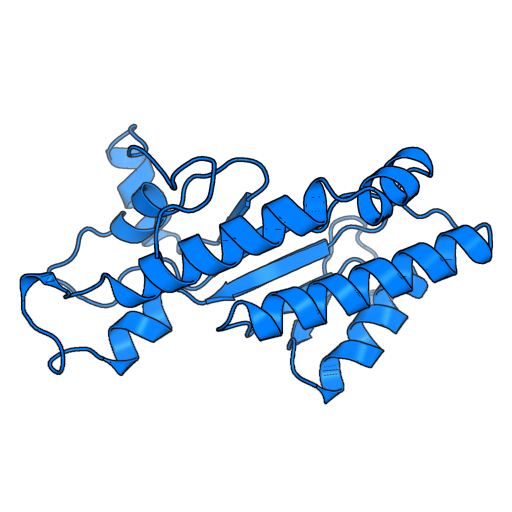371 -2.314 15.731 1.00 95.25 91 THR A C 1
ATOM 676 O O . THR A 1 91 ? -14.600 -3.079 16.310 1.00 95.25 91 THR A O 1
ATOM 679 N N . ASN A 1 92 ? -14.939 -1.407 14.847 1.00 95.69 92 ASN A N 1
ATOM 680 C CA . ASN A 1 92 ? -13.541 -1.234 14.422 1.00 95.69 92 ASN A CA 1
ATOM 681 C C . ASN A 1 92 ? -12.893 -2.483 13.778 1.00 95.69 92 ASN A C 1
ATOM 683 O O . ASN A 1 92 ? -11.678 -2.678 13.872 1.00 95.69 92 ASN A O 1
ATOM 687 N N . ARG A 1 93 ? -13.691 -3.353 13.139 1.00 95.69 93 ARG A N 1
ATOM 688 C CA . ARG A 1 93 ? -13.200 -4.570 12.462 1.00 95.69 93 ARG A CA 1
ATOM 689 C C . ARG A 1 93 ? -13.149 -4.471 10.939 1.00 95.69 93 ARG A C 1
ATOM 691 O O . ARG A 1 93 ? -12.377 -5.205 10.322 1.00 95.69 93 ARG A O 1
ATOM 698 N N . LEU A 1 94 ? -13.916 -3.576 10.316 1.00 96.25 94 LEU A N 1
ATOM 699 C CA . LEU A 1 94 ? -14.043 -3.527 8.857 1.00 96.25 94 LEU A CA 1
ATOM 700 C C . LEU A 1 94 ? -12.730 -3.110 8.188 1.00 96.25 94 LEU A C 1
ATOM 702 O O . LEU A 1 94 ? -12.319 -3.729 7.207 1.00 96.25 94 LEU A O 1
ATOM 706 N N . GLY A 1 95 ? -12.043 -2.100 8.729 1.00 96.69 95 GLY A N 1
ATOM 707 C CA . GLY A 1 95 ? -10.750 -1.664 8.197 1.00 96.69 95 GLY A CA 1
ATOM 708 C C . GLY A 1 95 ? -9.699 -2.779 8.224 1.00 96.69 95 GLY A C 1
ATOM 709 O O . GLY A 1 95 ? -8.959 -2.956 7.256 1.00 96.69 95 GLY A O 1
ATOM 710 N N . ILE A 1 96 ? -9.678 -3.570 9.302 1.00 95.88 96 ILE A N 1
ATOM 711 C CA . ILE A 1 96 ? -8.766 -4.712 9.467 1.00 95.88 96 ILE A CA 1
ATOM 712 C C . ILE A 1 96 ? -9.113 -5.826 8.470 1.00 95.88 96 ILE A C 1
ATOM 714 O O . ILE A 1 96 ? -8.220 -6.335 7.796 1.00 95.88 96 ILE A O 1
ATOM 718 N N . ALA A 1 97 ? -10.398 -6.151 8.298 1.00 95.56 97 ALA A N 1
ATOM 719 C CA . ALA A 1 97 ? -10.839 -7.162 7.334 1.00 95.56 97 ALA A CA 1
ATOM 720 C C . ALA A 1 97 ? -10.474 -6.787 5.883 1.00 95.56 97 ALA A C 1
ATOM 722 O O . ALA A 1 97 ? -9.976 -7.615 5.117 1.00 95.56 97 ALA A O 1
ATOM 723 N N . ILE A 1 98 ? -10.653 -5.517 5.498 1.00 96.75 98 ILE A N 1
ATOM 724 C CA . ILE A 1 98 ? -10.229 -5.021 4.180 1.00 96.75 98 ILE A CA 1
ATOM 725 C C . ILE A 1 98 ? -8.706 -5.100 4.015 1.00 96.75 98 ILE A C 1
ATOM 727 O O . ILE A 1 98 ? -8.225 -5.455 2.931 1.00 96.75 98 ILE A O 1
ATOM 731 N N . ALA A 1 99 ? -7.942 -4.799 5.068 1.00 97.00 99 ALA A N 1
ATOM 732 C CA . ALA A 1 99 ? -6.490 -4.921 5.045 1.00 97.00 99 ALA A CA 1
ATOM 733 C C . ALA A 1 99 ? -6.044 -6.374 4.835 1.00 97.00 99 ALA A C 1
ATOM 735 O O . ALA A 1 99 ? -5.219 -6.610 3.955 1.00 97.00 99 ALA A O 1
ATOM 736 N N . GLY A 1 100 ? -6.637 -7.338 5.548 1.00 96.62 100 GLY A N 1
ATOM 737 C CA . GLY A 1 100 ? -6.352 -8.770 5.387 1.00 96.62 100 GLY A CA 1
ATOM 738 C C . GLY A 1 100 ? -6.598 -9.259 3.959 1.00 96.62 100 GLY A C 1
ATOM 739 O O . GLY A 1 100 ? -5.687 -9.770 3.302 1.00 96.62 100 GLY A O 1
ATOM 740 N N . ARG A 1 101 ? -7.778 -8.954 3.400 1.00 96.38 101 ARG A N 1
ATOM 741 C CA . ARG A 1 101 ? -8.124 -9.259 1.995 1.00 96.38 101 ARG A CA 1
ATOM 742 C C . ARG A 1 101 ? -7.144 -8.661 0.992 1.00 96.38 101 ARG A C 1
ATOM 744 O O . ARG A 1 101 ? -6.824 -9.276 -0.028 1.00 96.38 101 ARG A O 1
ATOM 751 N N . THR A 1 102 ? -6.692 -7.440 1.258 1.00 97.56 102 THR A N 1
ATOM 752 C CA . THR A 1 102 ? -5.739 -6.742 0.392 1.00 97.56 102 THR A CA 1
ATOM 753 C C . THR A 1 102 ? -4.334 -7.326 0.528 1.00 97.56 102 THR A C 1
ATOM 755 O O . THR A 1 102 ? -3.662 -7.514 -0.482 1.00 97.56 102 THR A O 1
ATOM 758 N N . TYR A 1 103 ? -3.909 -7.674 1.744 1.00 97.56 103 TYR A N 1
ATOM 759 C CA . TYR A 1 103 ? -2.616 -8.293 2.015 1.00 97.56 103 TYR A CA 1
ATOM 760 C C . TYR A 1 103 ? -2.490 -9.661 1.343 1.00 97.56 103 TYR A C 1
ATOM 762 O O . TYR A 1 103 ? -1.501 -9.917 0.659 1.00 97.56 103 TYR A O 1
ATOM 770 N N . ARG A 1 104 ? -3.529 -10.502 1.433 1.00 96.19 104 ARG A N 1
ATOM 771 C CA . ARG A 1 104 ? -3.597 -11.791 0.726 1.00 96.19 104 ARG A CA 1
ATOM 772 C C . ARG A 1 104 ? -3.362 -11.622 -0.779 1.00 96.19 104 ARG A C 1
ATOM 774 O O . ARG A 1 104 ? -2.510 -12.291 -1.360 1.00 96.19 104 ARG A O 1
ATOM 781 N N . ALA A 1 105 ? -4.064 -10.677 -1.407 1.00 96.50 105 ALA A N 1
ATOM 782 C CA . ALA A 1 105 ? -3.895 -10.383 -2.831 1.00 96.50 105 ALA A CA 1
ATOM 783 C C . ALA A 1 105 ? -2.498 -9.820 -3.158 1.00 96.50 105 ALA A C 1
ATOM 785 O O . ALA A 1 105 ? -1.905 -10.177 -4.176 1.00 96.50 105 ALA A O 1
ATOM 786 N N . ALA A 1 106 ? -1.951 -8.969 -2.285 1.00 96.50 106 ALA A N 1
ATOM 787 C CA . ALA A 1 106 ? -0.605 -8.425 -2.428 1.00 96.50 106 ALA A CA 1
ATOM 788 C C . ALA A 1 106 ? 0.463 -9.519 -2.410 1.00 96.50 106 ALA A C 1
ATOM 790 O O . ALA A 1 106 ? 1.366 -9.502 -3.242 1.00 96.50 106 ALA A O 1
ATOM 791 N N . GLN A 1 107 ? 0.339 -10.501 -1.520 1.00 95.31 107 GLN A N 1
ATOM 792 C CA . GLN A 1 107 ? 1.273 -11.620 -1.456 1.00 95.31 107 GLN A CA 1
ATOM 793 C C . GLN A 1 107 ? 1.192 -12.530 -2.678 1.00 95.31 107 GLN A C 1
ATOM 795 O O . GLN A 1 107 ? 2.228 -12.893 -3.236 1.00 95.31 107 GLN A O 1
ATOM 800 N N . GLN A 1 108 ? -0.019 -12.843 -3.147 1.00 95.69 108 GLN A N 1
ATOM 801 C CA . GLN A 1 108 ? -0.205 -13.601 -4.388 1.00 95.69 108 GLN A CA 1
ATOM 802 C C . GLN A 1 108 ? 0.507 -12.924 -5.566 1.00 95.69 108 GLN A C 1
ATOM 804 O O . GLN A 1 108 ? 1.174 -13.592 -6.357 1.00 95.69 108 GLN A O 1
ATOM 809 N N . LEU A 1 109 ? 0.419 -11.593 -5.658 1.00 95.75 109 LEU A N 1
ATOM 810 C CA . LEU A 1 109 ? 1.098 -10.829 -6.697 1.00 95.75 109 LEU A CA 1
ATOM 811 C C . LEU A 1 109 ? 2.619 -10.788 -6.492 1.00 95.75 109 LEU A C 1
ATOM 813 O O . LEU A 1 109 ? 3.360 -11.082 -7.432 1.00 95.75 109 LEU A O 1
ATOM 817 N N . LEU A 1 110 ? 3.076 -10.474 -5.275 1.00 93.56 110 LEU A N 1
ATOM 818 C CA . LEU A 1 110 ? 4.487 -10.390 -4.877 1.00 93.56 110 LEU A CA 1
ATOM 819 C C . LEU A 1 110 ? 5.241 -11.685 -5.200 1.00 93.56 110 LEU A C 1
ATOM 821 O O . LEU A 1 110 ? 6.352 -11.651 -5.722 1.00 93.56 110 LEU A O 1
ATOM 825 N N . PHE A 1 111 ? 4.623 -12.836 -4.943 1.00 93.62 111 PHE A N 1
ATOM 826 C CA . PHE A 1 111 ? 5.235 -14.141 -5.176 1.00 93.62 111 PHE A CA 1
ATOM 827 C C . PHE A 1 111 ? 4.867 -14.774 -6.522 1.00 93.62 111 PHE A C 1
ATOM 829 O O . PHE A 1 111 ? 5.292 -15.897 -6.798 1.00 93.62 111 PHE A O 1
ATOM 836 N N . SER A 1 112 ? 4.140 -14.063 -7.387 1.00 97.38 112 SER A N 1
ATOM 837 C CA . SER A 1 112 ? 3.789 -14.548 -8.721 1.00 97.38 112 SER A CA 1
ATOM 838 C C . SER A 1 112 ? 5.026 -14.753 -9.605 1.00 97.38 112 SER A C 1
ATOM 840 O O . SER A 1 112 ? 6.034 -14.050 -9.493 1.00 97.38 112 SER A O 1
ATOM 842 N N . ALA A 1 113 ? 4.935 -15.676 -10.568 1.00 98.12 113 ALA A N 1
ATOM 843 C CA . ALA A 1 113 ? 5.999 -15.888 -11.552 1.00 98.12 113 ALA A CA 1
ATOM 844 C C . ALA A 1 113 ? 6.317 -14.611 -12.355 1.00 98.12 113 ALA A C 1
ATOM 846 O O . ALA A 1 113 ? 7.469 -14.377 -12.715 1.00 98.12 113 ALA A O 1
ATOM 847 N N . ARG A 1 114 ? 5.307 -13.768 -12.610 1.00 97.62 114 ARG A N 1
ATOM 848 C CA . ARG A 1 114 ? 5.465 -12.480 -13.297 1.00 97.62 114 ARG A CA 1
ATOM 849 C C . ARG A 1 114 ? 6.331 -11.516 -12.488 1.00 97.62 114 ARG A C 1
ATOM 851 O O . ARG A 1 114 ? 7.315 -11.015 -13.020 1.00 97.62 114 ARG A O 1
ATOM 858 N N . ALA A 1 115 ? 6.009 -11.313 -11.212 1.00 97.19 115 ALA A N 1
ATOM 859 C CA . ALA A 1 115 ? 6.771 -10.432 -10.333 1.00 97.19 115 ALA A CA 1
ATOM 860 C C . ALA A 1 115 ? 8.210 -10.932 -10.127 1.00 97.19 115 ALA A C 1
ATOM 862 O O . ALA A 1 115 ? 9.158 -10.170 -10.299 1.00 97.19 115 ALA A O 1
ATOM 863 N N . ARG A 1 116 ? 8.388 -12.237 -9.878 1.00 97.19 116 ARG A N 1
ATOM 864 C CA . ARG A 1 116 ? 9.715 -12.854 -9.702 1.00 97.19 116 ARG A CA 1
ATOM 865 C C . ARG A 1 116 ? 10.635 -12.646 -10.907 1.00 97.19 116 ARG A C 1
ATOM 867 O O . ARG A 1 116 ? 11.814 -12.363 -10.720 1.00 97.19 116 ARG A O 1
ATOM 874 N N . ARG A 1 117 ? 10.114 -12.729 -12.139 1.00 98.00 117 ARG A N 1
ATOM 875 C CA . ARG A 1 117 ? 10.905 -12.431 -13.348 1.00 98.00 117 ARG A CA 1
ATOM 876 C C . ARG A 1 117 ? 11.431 -10.996 -13.357 1.00 98.00 117 ARG A C 1
ATOM 878 O O . ARG A 1 117 ? 12.584 -10.787 -13.717 1.00 98.00 117 ARG A O 1
ATOM 885 N N . LEU A 1 118 ? 10.623 -10.026 -12.932 1.00 98.31 118 LEU A N 1
ATOM 886 C CA . LEU A 1 118 ? 11.055 -8.628 -12.842 1.00 98.31 118 LEU A CA 1
ATOM 887 C C . LEU A 1 118 ? 12.084 -8.424 -11.728 1.00 98.31 118 LEU A C 1
ATOM 889 O O . LEU A 1 118 ? 13.042 -7.681 -11.921 1.00 98.31 118 LEU A O 1
ATOM 893 N N . TYR A 1 119 ? 11.939 -9.113 -10.595 1.00 97.44 119 TYR A N 1
ATOM 894 C CA . TYR A 1 119 ? 12.929 -9.058 -9.513 1.00 97.44 119 TYR A CA 1
ATOM 895 C C . TYR A 1 119 ? 14.279 -9.630 -9.944 1.00 97.44 119 TYR A C 1
ATOM 897 O O . TYR A 1 119 ? 15.310 -9.029 -9.660 1.00 97.44 119 TYR A O 1
ATOM 905 N N . ASN A 1 120 ? 14.283 -10.715 -10.724 1.00 97.94 120 ASN A N 1
ATOM 906 C CA . ASN A 1 120 ? 15.507 -11.260 -11.318 1.00 97.94 120 ASN A CA 1
ATOM 907 C C . ASN A 1 120 ? 16.161 -10.299 -12.326 1.00 97.94 120 ASN A C 1
ATOM 909 O O . ASN A 1 120 ? 17.369 -10.357 -12.525 1.00 97.94 120 ASN A O 1
ATOM 913 N N . ALA A 1 121 ? 15.383 -9.398 -12.933 1.00 98.00 121 ALA A N 1
ATOM 914 C CA . ALA A 1 121 ? 15.894 -8.304 -13.758 1.00 98.00 121 ALA A CA 1
ATOM 915 C C . ALA A 1 121 ? 16.360 -7.080 -12.937 1.00 98.00 121 ALA A C 1
ATOM 917 O O . ALA A 1 121 ? 16.817 -6.102 -13.521 1.00 98.00 121 ALA A O 1
ATOM 918 N N . GLY A 1 122 ? 16.265 -7.113 -11.602 1.00 98.25 122 GLY A N 1
ATOM 919 C CA . GLY A 1 122 ? 16.698 -6.038 -10.702 1.00 98.25 122 GLY A CA 1
ATOM 920 C C . GLY A 1 122 ? 15.588 -5.086 -10.247 1.00 98.25 122 GLY A C 1
ATOM 921 O O . GLY A 1 122 ? 15.877 -4.065 -9.624 1.00 98.25 122 GLY A O 1
ATOM 922 N N . ALA A 1 123 ? 14.318 -5.383 -10.543 1.00 98.38 123 ALA A N 1
ATOM 923 C CA . ALA A 1 123 ? 13.203 -4.587 -10.038 1.00 98.38 123 ALA A CA 1
ATOM 924 C C . ALA A 1 123 ? 13.024 -4.754 -8.522 1.00 98.38 123 ALA A C 1
ATOM 926 O O . ALA A 1 123 ? 13.280 -5.817 -7.956 1.00 98.38 123 ALA A O 1
ATOM 927 N N . ARG A 1 124 ? 12.490 -3.721 -7.867 1.00 96.19 124 ARG A N 1
ATOM 928 C CA . ARG A 1 124 ? 12.056 -3.801 -6.465 1.00 96.19 124 ARG A CA 1
ATOM 929 C C . ARG A 1 124 ? 10.580 -4.208 -6.367 1.00 96.19 124 ARG A C 1
ATOM 931 O O . ARG A 1 124 ? 9.820 -3.990 -7.302 1.00 96.19 124 ARG A O 1
ATOM 938 N N . PRO A 1 125 ? 10.124 -4.786 -5.248 1.00 96.38 125 PRO A N 1
ATOM 939 C CA . PRO A 1 125 ? 8.696 -4.950 -5.004 1.00 96.38 125 PRO A CA 1
ATOM 940 C C . PRO A 1 125 ? 8.035 -3.605 -4.663 1.00 96.38 125 PRO A C 1
ATOM 942 O O . PRO A 1 125 ? 8.572 -2.820 -3.875 1.00 96.38 125 PRO A O 1
ATOM 945 N N . GLN A 1 126 ? 6.830 -3.359 -5.189 1.00 98.00 126 GLN A N 1
ATOM 946 C CA . GLN A 1 126 ? 5.959 -2.312 -4.653 1.00 98.00 126 GLN A CA 1
ATOM 947 C C . GLN A 1 126 ? 5.410 -2.787 -3.305 1.00 98.00 126 GLN A C 1
ATOM 949 O O . GLN A 1 126 ? 4.633 -3.739 -3.244 1.00 98.00 126 GLN A O 1
ATOM 954 N N . ARG A 1 127 ? 5.807 -2.123 -2.218 1.00 97.19 127 ARG A N 1
ATOM 955 C CA . ARG A 1 127 ? 5.351 -2.497 -0.872 1.00 97.19 127 ARG A CA 1
ATOM 956 C C . ARG A 1 127 ? 3.936 -1.995 -0.616 1.00 97.19 127 ARG A C 1
ATOM 958 O O . ARG A 1 127 ? 3.586 -0.871 -0.986 1.00 97.19 127 ARG A O 1
ATOM 965 N N . LEU A 1 128 ? 3.145 -2.808 0.070 1.00 97.56 128 LEU A N 1
ATOM 966 C CA . LEU A 1 128 ? 1.855 -2.380 0.592 1.00 97.56 128 LEU A CA 1
ATOM 967 C C . LEU A 1 128 ? 2.081 -1.414 1.759 1.00 97.56 128 LEU A C 1
ATOM 969 O O . LEU A 1 128 ? 2.955 -1.640 2.596 1.00 97.56 128 LEU A O 1
ATOM 973 N N . LEU A 1 129 ? 1.327 -0.320 1.794 1.00 98.62 129 LEU A N 1
ATOM 974 C CA . LEU A 1 129 ? 1.428 0.697 2.831 1.00 98.62 129 LEU A CA 1
ATOM 975 C C . LEU A 1 129 ? 0.073 0.884 3.512 1.00 98.62 129 LEU A C 1
ATOM 977 O O . LEU A 1 129 ? -0.924 1.176 2.856 1.00 98.62 129 LEU A O 1
ATOM 981 N N . TRP A 1 130 ? 0.042 0.777 4.833 1.00 98.44 130 TRP A N 1
ATOM 982 C CA . TRP A 1 130 ? -1.124 1.080 5.651 1.00 98.44 130 TRP A CA 1
ATOM 983 C C . TRP A 1 130 ? -1.151 2.570 5.977 1.00 98.44 130 TRP A C 1
ATOM 985 O O . TRP A 1 130 ? -0.245 3.101 6.624 1.00 98.44 130 TRP A O 1
ATOM 995 N N . ALA A 1 131 ? -2.188 3.254 5.505 1.00 97.56 131 ALA A N 1
ATOM 996 C CA . ALA A 1 131 ? -2.407 4.674 5.727 1.00 97.56 131 ALA A CA 1
ATOM 997 C C . ALA A 1 131 ? -3.642 4.907 6.600 1.00 97.56 131 ALA A C 1
ATOM 999 O O . ALA A 1 131 ? -4.565 4.092 6.657 1.00 97.56 131 ALA A O 1
ATOM 1000 N N . SER A 1 132 ? -3.696 6.072 7.250 1.00 95.75 132 SER A N 1
ATOM 1001 C CA . SER A 1 132 ? -4.796 6.421 8.160 1.00 95.75 132 SER A CA 1
ATOM 1002 C C . SER A 1 132 ? -4.970 5.366 9.263 1.00 95.75 132 SER A C 1
ATOM 1004 O O . SER A 1 132 ? -6.065 4.865 9.487 1.00 95.75 132 SER A O 1
ATOM 1006 N N . THR A 1 133 ? -3.885 5.009 9.941 1.00 94.56 133 THR A N 1
ATOM 1007 C CA . THR A 1 133 ? -3.832 3.957 10.974 1.00 94.56 133 THR A CA 1
ATOM 1008 C C . THR A 1 133 ? -3.873 4.499 12.405 1.00 94.56 133 THR A C 1
ATOM 1010 O O . THR A 1 133 ? -3.689 3.750 13.355 1.00 94.56 133 THR A O 1
ATOM 1013 N N . GLY A 1 134 ? -4.167 5.789 12.588 1.00 92.50 134 GLY A N 1
ATOM 1014 C CA . GLY A 1 134 ? -4.589 6.311 13.890 1.00 92.50 134 GLY A CA 1
ATOM 1015 C C . GLY A 1 134 ? -6.087 6.086 14.091 1.00 92.50 134 GLY A C 1
ATOM 1016 O O . GLY A 1 134 ? -6.870 6.462 13.209 1.00 92.50 134 GLY A O 1
ATOM 1017 N N . THR A 1 135 ? -6.476 5.514 15.234 1.00 90.06 135 THR A N 1
ATOM 1018 C CA . THR A 1 135 ? -7.890 5.352 15.608 1.00 90.06 135 THR A CA 1
ATOM 1019 C C . THR A 1 135 ? -8.645 6.685 15.585 1.00 90.06 135 THR A C 1
ATOM 1021 O O . THR A 1 135 ? -8.074 7.755 15.822 1.00 90.06 135 THR A O 1
ATOM 1024 N N . LYS A 1 136 ? -9.930 6.618 15.226 1.00 92.56 136 LYS A N 1
ATOM 1025 C CA . LYS A 1 136 ? -10.891 7.734 15.289 1.00 92.56 136 LYS A CA 1
ATOM 1026 C C . LYS A 1 136 ? -11.955 7.518 16.361 1.00 92.56 136 LYS A C 1
ATOM 1028 O O . LYS A 1 136 ? -12.741 8.423 16.613 1.00 92.56 136 LYS A O 1
ATOM 1033 N N . ASP A 1 137 ? -11.946 6.346 16.985 1.00 92.12 137 ASP A N 1
ATOM 1034 C CA . ASP A 1 137 ? -12.773 6.002 18.128 1.00 92.12 137 ASP A CA 1
ATOM 1035 C C . ASP A 1 137 ? -11.969 6.256 19.416 1.00 92.12 137 ASP A C 1
ATOM 1037 O O . ASP A 1 137 ? -10.948 5.589 19.620 1.00 92.12 137 ASP A O 1
ATOM 1041 N N . PRO A 1 138 ? -12.397 7.195 20.283 1.00 91.25 138 PRO A N 1
ATOM 1042 C CA . PRO A 1 138 ? -11.730 7.478 21.554 1.00 91.25 138 PRO A CA 1
ATOM 1043 C C . PRO A 1 138 ? -11.700 6.293 22.526 1.00 91.25 138 PRO A C 1
ATOM 1045 O O . PRO A 1 138 ? -10.895 6.298 23.452 1.00 91.25 138 PRO A O 1
ATOM 1048 N N . LYS A 1 139 ? -12.588 5.304 22.355 1.00 91.81 139 LYS A N 1
ATOM 1049 C CA . LYS A 1 139 ? -12.648 4.103 23.201 1.00 91.81 139 LYS A CA 1
ATOM 1050 C C . LYS A 1 139 ? -11.728 2.990 22.709 1.00 91.81 139 LYS A C 1
ATOM 1052 O O . LYS A 1 139 ? -11.492 2.031 23.438 1.00 91.81 139 LYS A O 1
ATOM 1057 N N . ALA A 1 140 ? -11.252 3.084 21.470 1.00 92.38 140 ALA A N 1
ATOM 1058 C CA . ALA A 1 140 ? -10.380 2.082 20.891 1.00 92.38 140 ALA A CA 1
ATOM 1059 C C . ALA A 1 140 ? -8.924 2.316 21.295 1.00 92.38 140 ALA A C 1
ATOM 1061 O O . ALA A 1 140 ? -8.483 3.442 21.525 1.00 92.38 140 ALA A O 1
ATOM 1062 N N . ASP A 1 141 ? -8.161 1.229 21.314 1.00 91.75 141 ASP A N 1
ATOM 1063 C CA . ASP A 1 141 ? -6.728 1.275 21.558 1.00 91.75 141 ASP A CA 1
ATOM 1064 C C . ASP A 1 141 ? -6.018 2.191 20.528 1.00 91.75 141 ASP A C 1
ATOM 1066 O O . ASP A 1 141 ? -6.159 1.971 19.318 1.00 91.75 141 ASP A O 1
ATOM 1070 N N . PRO A 1 142 ? -5.221 3.193 20.956 1.00 92.12 142 PRO A N 1
ATOM 1071 C CA . PRO A 1 142 ? -4.446 4.044 20.050 1.00 92.12 142 PRO A CA 1
ATOM 1072 C C . PRO A 1 142 ? -3.503 3.283 19.106 1.00 92.12 142 PRO A C 1
ATOM 1074 O O . PRO A 1 142 ? -3.209 3.780 18.015 1.00 92.12 142 PRO A O 1
ATOM 1077 N N . ALA A 1 143 ? -3.052 2.089 19.506 1.00 92.31 143 ALA A N 1
ATOM 1078 C CA . ALA A 1 143 ? -2.184 1.198 18.742 1.00 92.31 143 ALA A CA 1
ATOM 1079 C C . ALA A 1 143 ? -2.950 0.122 17.944 1.00 92.31 143 ALA A C 1
ATOM 1081 O O . ALA A 1 143 ? -2.310 -0.690 17.273 1.00 92.31 143 ALA A O 1
ATOM 1082 N N . LEU A 1 144 ? -4.295 0.121 17.961 1.00 93.81 144 LEU A N 1
ATOM 1083 C CA . LEU A 1 144 ? -5.150 -0.924 17.370 1.00 93.81 144 LEU A CA 1
ATOM 1084 C C . LEU A 1 144 ? -4.688 -1.359 15.973 1.00 93.81 144 LEU A C 1
ATOM 1086 O O . LEU A 1 144 ? -4.373 -2.526 15.754 1.00 93.81 144 LEU A O 1
ATOM 1090 N N . TYR A 1 145 ? -4.623 -0.419 15.027 1.00 95.38 145 TYR A N 1
ATOM 1091 C CA . TYR A 1 145 ? -4.271 -0.743 13.643 1.00 95.38 145 TYR A CA 1
ATOM 1092 C C . TYR A 1 145 ? -2.784 -1.028 13.451 1.00 95.38 145 TYR A C 1
ATOM 1094 O O . TYR A 1 145 ? -2.425 -1.683 12.483 1.00 95.38 145 TYR A O 1
ATOM 1102 N N . VAL A 1 146 ? -1.900 -0.541 14.321 1.00 94.50 146 VAL A N 1
ATOM 1103 C CA . VAL A 1 146 ? -0.475 -0.892 14.226 1.00 94.50 146 VAL A CA 1
ATOM 1104 C C . VAL A 1 146 ? -0.289 -2.355 14.601 1.00 94.50 146 VAL A C 1
ATOM 1106 O O . VAL A 1 146 ? 0.301 -3.110 13.832 1.00 94.50 146 VAL A O 1
ATOM 1109 N N . ASN A 1 147 ? -0.884 -2.762 15.720 1.00 92.62 147 ASN A N 1
ATOM 1110 C CA . ASN A 1 147 ? -0.821 -4.129 16.222 1.00 92.62 147 ASN A CA 1
ATOM 1111 C C . ASN A 1 147 ? -1.528 -5.117 15.296 1.00 92.62 147 ASN A C 1
ATOM 1113 O O . ASN A 1 147 ? -1.014 -6.202 15.051 1.00 92.62 147 ASN A O 1
ATOM 1117 N N . ALA A 1 148 ? -2.687 -4.738 14.757 1.00 93.31 148 ALA A N 1
ATOM 1118 C CA . ALA A 1 148 ? -3.466 -5.612 13.890 1.00 93.31 148 ALA A CA 1
ATOM 1119 C C . ALA A 1 148 ? -2.881 -5.768 12.479 1.00 93.31 148 ALA A C 1
ATOM 1121 O O . ALA A 1 148 ? -3.263 -6.707 11.792 1.00 93.31 148 ALA A O 1
ATOM 1122 N N . LEU A 1 149 ? -2.019 -4.849 12.020 1.00 95.06 149 LEU A N 1
ATOM 1123 C CA . LEU A 1 149 ? -1.567 -4.785 10.620 1.00 95.06 149 LEU A CA 1
ATOM 1124 C C . LEU A 1 149 ? -0.068 -5.021 10.417 1.00 95.06 149 LEU A C 1
ATOM 1126 O O . LEU A 1 149 ? 0.427 -4.889 9.294 1.00 95.06 149 LEU A O 1
ATOM 1130 N N . ALA A 1 150 ? 0.666 -5.346 11.481 1.00 93.75 150 ALA A N 1
ATOM 1131 C CA . ALA A 1 150 ? 2.063 -5.739 11.368 1.00 93.75 150 ALA A CA 1
ATOM 1132 C C . ALA A 1 150 ? 2.175 -6.996 10.491 1.00 93.75 150 ALA A C 1
ATOM 1134 O O . ALA A 1 150 ? 1.546 -8.010 10.779 1.00 93.75 150 ALA A O 1
ATOM 1135 N N . ALA A 1 151 ? 2.924 -6.906 9.390 1.00 93.25 151 ALA A N 1
ATOM 1136 C CA . ALA A 1 151 ? 3.092 -8.007 8.445 1.00 93.25 151 ALA A CA 1
ATOM 1137 C C . ALA A 1 151 ? 4.364 -7.834 7.591 1.00 93.25 151 ALA A C 1
ATOM 1139 O O . ALA A 1 151 ? 4.737 -6.691 7.281 1.00 93.25 151 ALA A O 1
ATOM 1140 N N . PRO A 1 152 ? 5.013 -8.927 7.145 1.00 92.25 152 PRO A N 1
ATOM 1141 C CA . PRO A 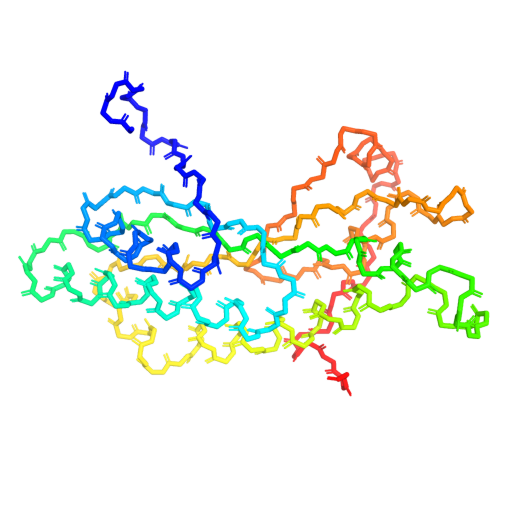1 152 ? 6.149 -8.866 6.229 1.00 92.25 152 PRO A CA 1
ATOM 1142 C C . PRO A 1 152 ? 5.858 -8.068 4.955 1.00 92.25 152 PRO A C 1
ATOM 1144 O O . PRO A 1 152 ? 4.752 -8.102 4.416 1.00 92.25 152 PRO A O 1
ATOM 1147 N N . PHE A 1 153 ? 6.883 -7.379 4.445 1.00 91.75 153 PHE A N 1
ATOM 1148 C CA . PHE A 1 153 ? 6.833 -6.580 3.209 1.00 91.75 153 PHE A CA 1
ATOM 1149 C C . PHE A 1 153 ? 5.813 -5.427 3.202 1.00 91.75 153 PHE A C 1
ATOM 1151 O O . PHE A 1 153 ? 5.473 -4.903 2.137 1.00 91.75 153 PHE A O 1
ATOM 1158 N N . THR A 1 154 ? 5.377 -4.974 4.380 1.00 96.62 154 THR A N 1
ATOM 1159 C CA . THR A 1 154 ? 4.484 -3.817 4.522 1.00 96.62 154 THR A CA 1
ATOM 1160 C C . THR A 1 154 ? 5.188 -2.599 5.120 1.00 96.62 154 THR A C 1
ATOM 1162 O O . THR A 1 154 ? 6.288 -2.677 5.668 1.00 96.62 154 THR A O 1
ATOM 1165 N N . VAL A 1 155 ? 4.561 -1.436 4.965 1.00 97.81 155 VAL A N 1
ATOM 1166 C CA . VAL A 1 155 ? 4.922 -0.175 5.618 1.00 97.81 155 VAL A CA 1
ATOM 1167 C C . VAL A 1 155 ? 3.682 0.333 6.343 1.00 97.81 155 VAL A C 1
ATOM 1169 O O . VAL A 1 155 ? 2.583 0.226 5.814 1.00 97.81 155 VAL A O 1
ATOM 1172 N N . ASN A 1 156 ? 3.827 0.941 7.516 1.00 97.19 156 ASN A N 1
ATOM 1173 C CA . ASN A 1 156 ? 2.726 1.641 8.172 1.00 97.19 156 ASN A CA 1
ATOM 1174 C C . ASN A 1 156 ? 3.098 3.116 8.347 1.00 97.19 156 ASN A C 1
ATOM 1176 O O . ASN A 1 156 ? 4.105 3.430 8.980 1.00 97.19 156 ASN A O 1
ATOM 1180 N N . THR A 1 157 ? 2.315 4.026 7.764 1.00 96.81 157 THR A N 1
ATOM 1181 C CA . THR A 1 157 ? 2.480 5.465 8.009 1.00 96.81 157 THR A CA 1
ATOM 1182 C C . THR A 1 157 ? 1.561 5.875 9.143 1.00 96.81 157 THR A C 1
ATOM 1184 O O . THR A 1 157 ? 0.353 6.034 8.944 1.00 96.81 157 THR A O 1
ATOM 1187 N N . ILE A 1 158 ? 2.149 6.059 10.318 1.00 94.94 158 ILE A N 1
ATOM 1188 C CA . ILE A 1 158 ? 1.429 6.364 11.550 1.00 94.94 158 ILE A CA 1
ATOM 1189 C C . ILE A 1 158 ? 1.568 7.848 11.923 1.00 94.94 158 ILE A C 1
ATOM 1191 O O . ILE A 1 158 ? 2.620 8.444 11.683 1.00 94.94 158 ILE A O 1
ATOM 1195 N N . PRO A 1 159 ? 0.528 8.469 12.508 1.00 93.62 159 PRO A N 1
ATOM 1196 C CA . PRO A 1 159 ? 0.660 9.769 13.161 1.00 93.62 159 PRO A CA 1
ATOM 1197 C C . PRO A 1 159 ? 1.608 9.701 14.365 1.00 93.62 159 PRO A C 1
ATOM 1199 O O . PRO A 1 159 ? 1.733 8.654 14.999 1.00 93.62 159 PRO A O 1
ATOM 1202 N N . GLU A 1 160 ? 2.201 10.834 14.744 1.00 94.38 160 GLU A N 1
ATOM 1203 C CA . GLU A 1 160 ? 3.137 10.916 15.876 1.00 94.38 160 GLU A CA 1
ATOM 1204 C C . GLU A 1 160 ? 2.534 10.405 17.196 1.00 94.38 160 GLU A C 1
ATOM 1206 O O . GLU A 1 160 ? 3.187 9.664 17.923 1.00 94.38 160 GLU A O 1
ATOM 1211 N N . ALA A 1 161 ? 1.272 10.735 17.489 1.00 91.62 161 ALA A N 1
ATOM 1212 C CA . ALA A 1 161 ? 0.597 10.255 18.697 1.00 91.62 161 ALA A CA 1
ATOM 1213 C C . ALA A 1 161 ? 0.487 8.718 18.739 1.00 91.62 161 ALA A C 1
ATOM 1215 O O . ALA A 1 161 ? 0.720 8.108 19.778 1.00 91.62 161 ALA A O 1
ATOM 1216 N N . THR A 1 162 ? 0.193 8.085 17.598 1.00 92.75 162 THR A N 1
ATOM 1217 C CA . THR A 1 162 ? 0.165 6.619 17.477 1.00 92.75 162 THR A CA 1
ATOM 1218 C C . THR A 1 162 ? 1.568 6.029 17.621 1.00 92.75 162 THR A C 1
ATOM 1220 O O . THR A 1 162 ? 1.722 5.013 18.288 1.00 92.75 162 THR A O 1
ATOM 1223 N N . LEU A 1 163 ? 2.595 6.670 17.048 1.00 94.31 163 LEU A N 1
ATOM 1224 C CA . LEU A 1 163 ? 3.991 6.249 17.215 1.00 94.31 163 LEU A CA 1
ATOM 1225 C C . LEU A 1 163 ? 4.406 6.245 18.691 1.00 94.31 163 LEU A C 1
ATOM 1227 O O . LEU A 1 163 ? 4.962 5.253 19.151 1.00 94.31 163 LEU A O 1
ATOM 1231 N N . LYS A 1 164 ? 4.106 7.319 19.432 1.00 93.50 164 LYS A N 1
ATOM 1232 C CA . LYS A 1 164 ? 4.413 7.417 20.868 1.00 93.50 164 LYS A CA 1
ATOM 1233 C C . LYS A 1 16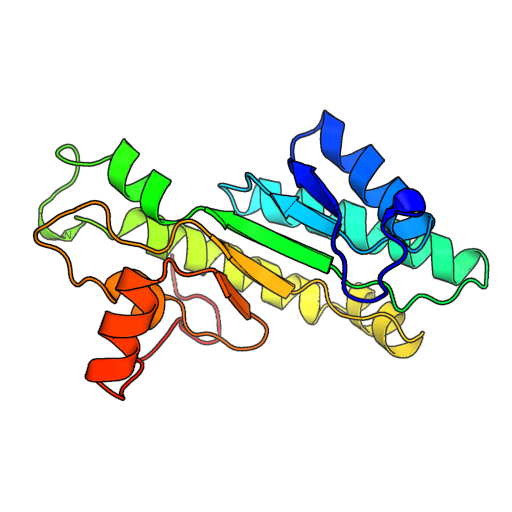4 ? 3.688 6.339 21.675 1.00 93.50 164 LYS A C 1
ATOM 1235 O O . LYS A 1 164 ? 4.337 5.622 22.424 1.00 93.50 164 LYS A O 1
ATOM 1240 N N . ALA A 1 165 ? 2.391 6.141 21.427 1.00 90.75 165 ALA A N 1
ATOM 1241 C CA . ALA A 1 165 ? 1.604 5.107 22.102 1.00 90.75 165 ALA A CA 1
ATOM 1242 C C . ALA A 1 165 ? 2.131 3.678 21.862 1.00 90.75 165 ALA A C 1
ATOM 1244 O O . ALA A 1 165 ? 2.064 2.838 22.756 1.00 90.75 165 ALA A O 1
ATOM 1245 N N . VAL A 1 166 ? 2.656 3.385 20.666 1.00 91.12 166 VAL A N 1
ATOM 1246 C CA . VAL A 1 166 ? 3.301 2.093 20.371 1.00 91.12 166 VAL A CA 1
ATOM 1247 C C . VAL A 1 166 ? 4.663 1.994 21.064 1.00 91.12 166 VAL A C 1
ATOM 1249 O O . VAL A 1 166 ? 4.967 0.970 21.669 1.00 91.12 166 VAL A O 1
ATOM 1252 N N . ALA A 1 167 ? 5.470 3.058 21.011 1.00 91.75 167 ALA A N 1
ATOM 1253 C CA . ALA A 1 167 ? 6.805 3.086 21.607 1.00 91.75 167 ALA A CA 1
ATOM 1254 C C . ALA A 1 167 ? 6.780 2.921 23.136 1.00 91.75 167 ALA A C 1
ATOM 1256 O O . ALA A 1 167 ? 7.621 2.214 23.679 1.00 91.75 167 ALA A O 1
ATOM 1257 N N . GLU A 1 168 ? 5.805 3.525 23.819 1.00 89.69 168 GLU A N 1
ATOM 1258 C CA . GLU A 1 168 ? 5.628 3.411 25.274 1.00 89.69 168 GLU A CA 1
ATOM 1259 C C . GLU A 1 168 ? 5.320 1.980 25.729 1.00 89.69 168 GLU A C 1
ATOM 1261 O O . GLU A 1 168 ? 5.711 1.585 26.824 1.00 89.69 168 GLU A O 1
ATOM 1266 N N . ARG A 1 169 ? 4.636 1.192 24.893 1.00 84.12 169 ARG A N 1
ATOM 1267 C CA . ARG A 1 169 ? 4.297 -0.201 25.211 1.00 84.12 169 ARG A CA 1
ATOM 1268 C C . ARG A 1 169 ? 5.455 -1.162 24.981 1.00 84.12 169 ARG A C 1
ATOM 1270 O O . ARG A 1 169 ? 5.543 -2.164 25.675 1.00 84.12 169 ARG A O 1
ATOM 1277 N N . GLY A 1 170 ? 6.303 -0.888 23.989 1.00 77.25 170 GLY A N 1
ATOM 1278 C CA . GLY A 1 170 ? 7.446 -1.741 23.646 1.00 77.25 170 GLY A CA 1
ATOM 1279 C C . GLY A 1 170 ? 7.090 -3.085 22.992 1.00 77.25 170 GLY A C 1
ATOM 1280 O O . GLY A 1 170 ? 7.994 -3.857 22.685 1.00 77.25 170 GLY A O 1
ATOM 1281 N N . GLU A 1 171 ? 5.809 -3.356 22.730 1.00 77.00 171 GLU A N 1
ATOM 1282 C CA . GLU A 1 171 ? 5.325 -4.607 22.141 1.00 77.00 171 GLU A CA 1
ATOM 1283 C C . GLU A 1 171 ? 4.454 -4.331 20.910 1.00 77.00 171 GLU A C 1
ATOM 1285 O O . GLU A 1 171 ? 3.600 -3.440 20.911 1.00 77.00 171 GLU A O 1
ATOM 1290 N N . ILE A 1 172 ? 4.660 -5.122 19.856 1.00 79.00 172 ILE A N 1
ATOM 1291 C CA . ILE A 1 172 ? 3.783 -5.175 18.684 1.00 79.00 172 ILE A CA 1
ATOM 1292 C C . ILE A 1 172 ? 2.945 -6.446 18.820 1.00 79.00 172 ILE A C 1
ATOM 1294 O O . ILE A 1 172 ? 3.484 -7.509 19.120 1.00 79.00 172 ILE A O 1
ATOM 1298 N N . GLY A 1 173 ? 1.627 -6.327 18.632 1.00 75.56 173 GLY A N 1
ATOM 1299 C CA . GLY A 1 173 ? 0.704 -7.465 18.713 1.00 75.56 173 GLY A CA 1
ATOM 1300 C C . GLY A 1 173 ? 0.978 -8.563 17.674 1.00 75.56 173 GLY A C 1
ATOM 1301 O O . GLY A 1 173 ? 1.921 -8.489 16.892 1.00 75.56 173 GLY A O 1
ATOM 1302 N N . THR A 1 174 ? 0.106 -9.572 17.622 1.00 79.62 174 THR A N 1
ATOM 1303 C CA . THR A 1 174 ? 0.267 -10.753 16.748 1.00 79.62 174 THR A CA 1
ATOM 1304 C C . THR A 1 174 ? 0.398 -10.438 15.253 1.00 79.62 174 THR A C 1
ATOM 1306 O O . THR A 1 174 ? 0.913 -11.269 14.514 1.00 79.62 174 THR A O 1
ATOM 1309 N N . GLY A 1 175 ? -0.048 -9.259 14.802 1.00 84.94 175 GLY A N 1
ATOM 1310 C CA . GLY A 1 175 ? -0.007 -8.865 13.397 1.00 84.94 175 GLY A CA 1
ATOM 1311 C C . GLY A 1 175 ? -1.120 -9.485 12.552 1.00 84.94 175 GLY A C 1
ATOM 1312 O O . GLY A 1 175 ? -2.043 -10.120 13.069 1.00 84.94 175 GLY A O 1
ATOM 1313 N N . LEU A 1 176 ? -1.037 -9.271 11.237 1.00 86.88 176 LEU A N 1
ATOM 1314 C CA . LEU A 1 176 ? -1.877 -9.980 10.270 1.00 86.88 176 LEU A CA 1
ATOM 1315 C C . LEU A 1 176 ? -1.421 -11.432 10.165 1.00 86.88 176 LEU A C 1
ATOM 1317 O O . LEU A 1 176 ? -0.226 -11.719 10.214 1.00 86.88 176 LEU A O 1
ATOM 1321 N N . ALA A 1 177 ? -2.375 -12.330 9.921 1.00 82.06 177 ALA A N 1
ATOM 1322 C CA . ALA A 1 177 ? -2.057 -13.694 9.530 1.00 82.06 177 ALA A CA 1
ATOM 1323 C C . ALA A 1 177 ? -1.150 -13.701 8.288 1.00 82.06 177 ALA A C 1
ATOM 1325 O O . ALA A 1 177 ? -1.318 -12.877 7.380 1.00 82.06 177 ALA A O 1
ATOM 1326 N N . GLU A 1 178 ? -0.219 -14.656 8.235 1.00 76.50 178 GLU A N 1
ATOM 1327 C CA . GLU A 1 178 ? 0.747 -14.780 7.139 1.00 76.50 178 GLU A CA 1
ATOM 1328 C C . GLU A 1 178 ? 0.091 -14.954 5.772 1.00 76.50 178 GLU A C 1
ATOM 1330 O O . GLU A 1 178 ? 0.726 -14.667 4.773 1.00 76.50 178 GLU A O 1
ATOM 1335 N N . ASP A 1 179 ? -1.165 -15.384 5.693 1.00 76.62 179 ASP A N 1
ATOM 1336 C CA . ASP A 1 179 ? -1.924 -15.545 4.453 1.00 76.62 179 ASP A CA 1
ATOM 1337 C C . ASP A 1 179 ? -3.014 -14.465 4.268 1.00 76.62 179 ASP A C 1
ATOM 1339 O O . ASP A 1 179 ? -3.777 -14.507 3.300 1.00 76.62 179 ASP A O 1
ATOM 1343 N N . GLY A 1 180 ? -3.101 -13.500 5.190 1.00 68.69 180 GLY A N 1
ATOM 1344 C CA . GLY A 1 180 ? -4.138 -12.467 5.252 1.00 68.69 180 GLY A CA 1
ATOM 1345 C C . GLY A 1 180 ? -5.453 -12.873 5.936 1.00 68.69 180 GLY A C 1
ATOM 1346 O O . GLY A 1 180 ? -6.302 -11.996 6.100 1.00 68.69 180 GLY A O 1
ATOM 1347 N N . GLY A 1 181 ? -5.608 -14.131 6.372 1.00 70.62 181 GLY A N 1
ATOM 1348 C CA . GLY A 1 181 ? -6.772 -14.641 7.110 1.00 70.62 181 GLY A CA 1
ATOM 1349 C C . GLY A 1 181 ? -8.039 -14.867 6.270 1.00 70.62 181 GLY A C 1
ATOM 1350 O O . GLY A 1 181 ? -8.131 -14.442 5.120 1.00 70.62 181 GLY A O 1
ATOM 1351 N N . ASP A 1 182 ? -9.046 -15.531 6.849 1.00 58.94 182 ASP A N 1
ATOM 1352 C CA . ASP A 1 182 ? -10.256 -16.044 6.163 1.00 58.94 182 ASP A CA 1
ATOM 1353 C C . ASP A 1 182 ? -11.334 -15.004 5.795 1.00 58.94 182 ASP A C 1
ATOM 1355 O O . ASP A 1 182 ? -12.500 -15.350 5.605 1.00 58.94 182 ASP A O 1
ATOM 1359 N N . CYS A 1 183 ? -10.979 -13.724 5.690 1.00 49.16 183 CYS A N 1
ATOM 1360 C CA . CYS A 1 183 ? -11.951 -12.647 5.470 1.00 49.16 183 CYS A CA 1
ATOM 1361 C C . CYS A 1 183 ? -12.346 -12.459 3.996 1.00 49.16 183 CYS A C 1
ATOM 1363 O O . CYS A 1 183 ? -11.447 -12.444 3.121 1.00 49.16 183 CYS A O 1
#

Organism: NCBI:txid410659

pLDDT: mean 94.69, std 6.86, range [49.16, 98.88]

Foldseek 3Di:
DVVVPDPPDADEFELDPVRLLVLLVCLLVLGAYEHDDAAALVSQVSNQVSNLNSLVNCVVVVHQSAHEAEYEHEAQVQLVVCPPPDDPVCRSPRSLLRLLVNVLSLVCVCPDPSNVVSVVVVHDRHAYEYPNQQHPDPPDQRQVSVQAADAPRYHYDDDPVSVVSCVVVVDRHPHADHNSDDD

Sequence (183 aa):
HAQANRPNLFIKIPGTKAGLPAIEAAIFAGIPVNVTLLFSREQYLAAAEAYLRGIERRVAAGLNPDVGSVASVFISRWDVAVAGKTPADLTNRLGIAIAGRTYRAAQQLLFSARARRLYNAGARPQRLLWASTGTKDPKADPALYVNALAAPFTVNTIPEATLKAVAERGEIGTGLAEDGGDC

Radius of gyration: 17.2 Å; chains: 1; bounding box: 42×36×48 Å